Protein AF-A0A9D1Q8Q1-F1 (afdb_monomer_lite)

Structure (mmCIF, N/CA/C/O backbone):
data_AF-A0A9D1Q8Q1-F1
#
_entry.id   AF-A0A9D1Q8Q1-F1
#
loop_
_atom_site.group_PDB
_atom_site.id
_atom_site.type_symbol
_atom_site.label_atom_id
_atom_site.label_alt_id
_atom_site.label_comp_id
_atom_site.label_asym_id
_atom_site.label_entity_id
_atom_site.label_seq_id
_atom_site.pdbx_PDB_ins_code
_atom_site.Cartn_x
_atom_site.Cartn_y
_atom_site.Cartn_z
_atom_site.occupancy
_atom_site.B_iso_or_equiv
_atom_site.auth_seq_id
_atom_site.auth_comp_id
_atom_site.auth_asym_id
_atom_site.auth_atom_id
_atom_site.pdbx_PDB_model_num
ATOM 1 N N . MET A 1 1 ? -12.399 10.438 46.999 1.00 36.25 1 MET A N 1
ATOM 2 C CA . MET A 1 1 ? -11.451 10.028 45.939 1.00 36.25 1 MET A CA 1
ATOM 3 C C . MET A 1 1 ? -12.038 8.817 45.236 1.00 36.25 1 MET A C 1
ATOM 5 O O . MET A 1 1 ? -12.401 7.878 45.928 1.00 36.25 1 MET A O 1
ATOM 9 N N . ARG A 1 2 ? -12.238 8.863 43.913 1.00 41.69 2 ARG A N 1
ATOM 10 C CA . ARG A 1 2 ? -12.682 7.687 43.145 1.00 41.69 2 ARG A CA 1
ATOM 11 C C . ARG A 1 2 ? -11.456 6.863 42.765 1.00 41.69 2 ARG A C 1
ATOM 13 O O . ARG A 1 2 ? -10.468 7.429 42.309 1.00 41.69 2 ARG A O 1
ATOM 20 N N . THR A 1 3 ? -11.521 5.556 42.978 1.00 39.47 3 THR A N 1
ATOM 21 C CA . THR A 1 3 ? -10.399 4.642 42.752 1.00 39.47 3 THR A CA 1
ATOM 22 C C . THR A 1 3 ? -10.329 4.268 41.273 1.00 39.47 3 THR A C 1
ATOM 24 O O . THR A 1 3 ? -11.222 3.593 40.762 1.00 39.47 3 THR A O 1
ATOM 27 N N . ILE A 1 4 ? -9.280 4.707 40.574 1.00 48.47 4 ILE A N 1
ATOM 28 C CA . ILE A 1 4 ? -8.975 4.247 39.212 1.00 48.47 4 ILE A CA 1
ATOM 29 C C . ILE A 1 4 ? -8.606 2.764 39.300 1.00 48.47 4 ILE A C 1
ATOM 31 O O . ILE A 1 4 ? -7.693 2.403 40.040 1.00 48.47 4 ILE A O 1
ATOM 35 N N . LYS A 1 5 ? -9.329 1.896 38.579 1.00 44.38 5 LYS A N 1
ATOM 36 C CA . LYS A 1 5 ? -9.111 0.442 38.658 1.00 44.38 5 LYS A CA 1
ATOM 37 C C . LYS A 1 5 ? -8.047 -0.055 37.683 1.00 44.38 5 LYS A C 1
ATOM 39 O O . LYS A 1 5 ? -7.355 -1.012 38.017 1.00 44.38 5 LYS A O 1
ATOM 44 N N . LYS A 1 6 ? -7.913 0.558 36.498 1.00 52.03 6 LYS A N 1
ATOM 45 C CA . LYS A 1 6 ? -6.896 0.204 35.491 1.00 52.03 6 LYS A CA 1
ATOM 46 C C . LYS A 1 6 ? -6.512 1.412 34.629 1.00 52.03 6 LYS A C 1
ATOM 48 O O . LYS A 1 6 ? -7.383 2.160 34.186 1.00 52.03 6 LYS A O 1
ATOM 53 N N . MET A 1 7 ? -5.213 1.562 34.372 1.00 49.38 7 MET A N 1
ATOM 54 C CA . MET A 1 7 ? -4.644 2.519 33.418 1.00 49.38 7 MET A CA 1
ATOM 55 C C . MET A 1 7 ? -4.014 1.750 32.258 1.00 49.38 7 MET A C 1
ATOM 57 O O . MET A 1 7 ? -3.278 0.792 32.494 1.00 49.38 7 MET A O 1
ATOM 61 N N . PHE A 1 8 ? -4.286 2.177 31.026 1.00 49.94 8 PHE A N 1
ATOM 62 C CA . PHE A 1 8 ? -3.701 1.594 29.823 1.00 49.94 8 PHE A CA 1
ATOM 63 C C . PHE A 1 8 ? -3.089 2.695 28.958 1.00 49.94 8 PHE A C 1
ATOM 65 O O . PHE A 1 8 ? -3.794 3.600 28.515 1.00 49.94 8 PHE A O 1
ATOM 72 N N . GLY A 1 9 ? -1.766 2.652 28.813 1.00 47.09 9 GLY A N 1
ATOM 73 C CA . GLY A 1 9 ? -0.943 3.566 28.022 1.00 47.09 9 GLY A CA 1
ATOM 74 C C . GLY A 1 9 ? 0.458 3.692 28.620 1.00 47.09 9 GLY A C 1
ATOM 75 O O . GLY A 1 9 ? 0.766 3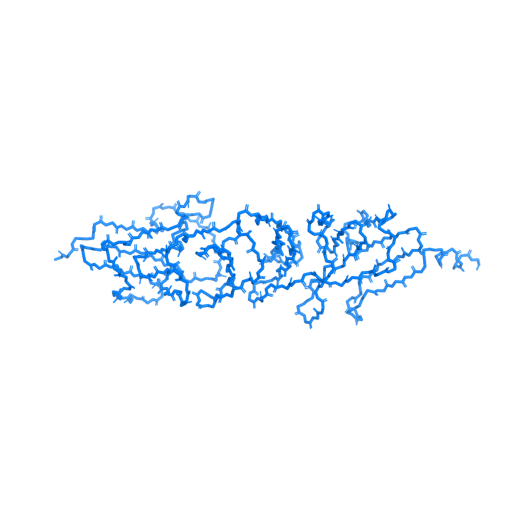.049 29.626 1.00 47.09 9 GLY A O 1
ATOM 76 N N . ILE A 1 10 ? 1.310 4.517 28.010 1.00 38.00 10 ILE A N 1
ATOM 77 C CA . ILE A 1 10 ? 2.692 4.745 28.459 1.00 38.00 10 ILE A CA 1
ATOM 78 C C . ILE A 1 10 ? 2.668 5.304 29.890 1.00 38.00 10 ILE A C 1
ATOM 80 O O . ILE A 1 10 ? 2.249 6.439 30.116 1.00 38.00 10 ILE A O 1
ATOM 84 N N . SER A 1 11 ? 3.097 4.502 30.870 1.00 34.09 11 SER A N 1
ATOM 85 C CA . SER A 1 11 ? 3.325 4.983 32.230 1.00 34.09 11 SER A CA 1
ATOM 86 C C . SER A 1 11 ? 4.741 5.553 32.328 1.00 34.09 11 SER A C 1
ATOM 88 O O . SER A 1 11 ? 5.706 4.990 31.810 1.00 34.09 11 SER A O 1
ATOM 90 N N . LEU A 1 12 ? 4.867 6.710 32.974 1.00 32.31 12 LEU A N 1
ATOM 91 C CA . LEU A 1 12 ? 6.150 7.313 33.323 1.00 32.31 12 LEU A CA 1
ATOM 92 C C . LEU A 1 12 ? 6.818 6.484 34.427 1.00 32.31 12 LEU A C 1
ATOM 94 O O . LEU A 1 12 ? 6.758 6.840 35.598 1.00 32.31 12 LEU A O 1
ATOM 98 N N . LEU A 1 13 ? 7.499 5.405 34.058 1.00 27.27 13 LEU A N 1
ATOM 99 C CA . LEU A 1 13 ? 8.713 4.998 34.756 1.00 27.27 13 LEU A CA 1
ATOM 100 C C . LEU A 1 13 ? 9.795 4.728 33.706 1.00 27.27 13 LEU A C 1
ATOM 102 O O . LEU A 1 13 ? 9.790 3.709 33.029 1.00 27.27 13 LEU A O 1
ATOM 106 N N . SER A 1 14 ? 10.691 5.712 33.581 1.00 28.84 14 SER A N 1
ATOM 107 C CA . SER A 1 14 ? 11.934 5.719 32.799 1.00 28.84 14 SER A CA 1
ATOM 108 C C . SER A 1 14 ? 11.821 5.444 31.295 1.00 28.84 14 SER A C 1
ATOM 110 O O . SER A 1 14 ? 11.968 4.313 30.858 1.00 28.84 14 SER A O 1
ATOM 112 N N . CYS A 1 15 ? 11.733 6.507 30.495 1.00 24.11 15 CYS A N 1
ATOM 113 C CA . CYS A 1 15 ? 12.456 6.556 29.222 1.00 24.11 15 CYS A CA 1
ATOM 114 C C . CYS A 1 15 ? 12.726 8.016 28.842 1.00 24.11 15 CYS A C 1
ATOM 116 O O . CYS A 1 15 ? 11.881 8.728 28.304 1.00 24.11 15 CYS A O 1
ATOM 118 N N . LEU A 1 16 ? 13.930 8.463 29.195 1.00 25.75 16 LEU A N 1
ATOM 119 C CA . LEU A 1 16 ? 14.583 9.622 28.606 1.00 25.75 16 LEU A CA 1
ATOM 120 C C . LEU A 1 16 ? 14.882 9.314 27.124 1.00 25.75 16 LEU A C 1
ATOM 122 O O . LEU A 1 16 ? 15.377 8.236 26.814 1.00 25.75 16 LEU A O 1
ATOM 126 N N . PHE A 1 17 ? 14.629 10.304 26.261 1.00 24.12 17 PHE A N 1
ATOM 127 C CA . PHE A 1 17 ? 15.040 10.419 24.850 1.00 24.12 17 PHE A CA 1
ATOM 128 C C . PHE A 1 17 ? 14.315 9.559 23.791 1.00 24.12 17 PHE A C 1
ATOM 130 O O . PHE A 1 17 ? 14.754 8.464 23.467 1.00 24.12 17 PHE A O 1
ATOM 137 N N . HIS A 1 18 ? 13.322 10.130 23.100 1.00 23.05 18 HIS A N 1
ATOM 138 C CA . HIS A 1 18 ? 13.473 10.666 21.730 1.00 23.05 18 HIS A CA 1
ATOM 139 C C . HIS A 1 18 ? 12.120 11.168 21.208 1.00 23.05 18 HIS A C 1
ATOM 141 O O . HIS A 1 18 ? 11.115 10.464 21.199 1.00 23.05 18 HIS A O 1
ATOM 147 N N . THR A 1 19 ? 12.115 12.424 20.777 1.00 28.31 19 THR A N 1
ATOM 148 C CA . THR A 1 19 ? 10.982 13.122 20.176 1.00 28.31 19 THR A CA 1
ATOM 149 C C . THR A 1 19 ? 10.710 12.599 18.766 1.00 28.31 19 THR A C 1
ATOM 151 O O . THR A 1 19 ? 11.549 12.769 17.885 1.00 28.31 19 THR A O 1
ATOM 154 N N . SER A 1 20 ? 9.514 12.060 18.522 1.00 25.05 20 SER A N 1
ATOM 155 C CA . SER A 1 20 ? 8.890 12.099 17.195 1.00 25.05 20 SER A CA 1
ATOM 156 C C . SER A 1 20 ? 7.537 12.794 17.341 1.00 25.05 20 SER A C 1
ATOM 158 O O . SER A 1 20 ? 6.675 12.381 18.114 1.00 25.05 20 SER A O 1
ATOM 160 N N . TRP A 1 21 ? 7.404 13.950 16.698 1.00 29.67 21 TRP A N 1
ATOM 161 C CA . TRP A 1 21 ? 6.194 14.760 16.734 1.00 29.67 21 TRP A CA 1
ATOM 162 C C . TRP A 1 21 ? 5.273 14.322 15.600 1.00 29.67 21 TRP A C 1
ATOM 164 O O . TRP A 1 21 ? 5.637 14.527 14.447 1.00 29.67 21 TRP A O 1
ATOM 174 N N . ALA A 1 22 ? 4.101 13.766 15.934 1.00 29.56 22 ALA A N 1
ATOM 175 C CA . ALA A 1 22 ? 2.797 14.124 15.344 1.00 29.56 22 ALA A CA 1
ATOM 176 C C . ALA A 1 22 ? 1.667 13.156 15.765 1.00 29.56 22 ALA A C 1
ATOM 178 O O . ALA A 1 22 ? 1.174 12.395 14.950 1.00 29.56 22 ALA A O 1
ATOM 179 N N . SER A 1 23 ? 1.237 13.211 17.028 1.00 38.25 23 SER A N 1
ATOM 180 C CA . SER A 1 23 ? -0.159 13.006 17.476 1.00 38.25 23 SER A CA 1
ATOM 181 C C . SER A 1 23 ? -0.115 12.940 18.998 1.00 38.25 23 SER A C 1
ATOM 183 O O . SER A 1 23 ? 0.601 12.103 19.541 1.00 38.25 23 SER A O 1
ATOM 185 N N . GLY A 1 24 ? -0.787 13.862 19.691 1.00 49.91 24 GLY 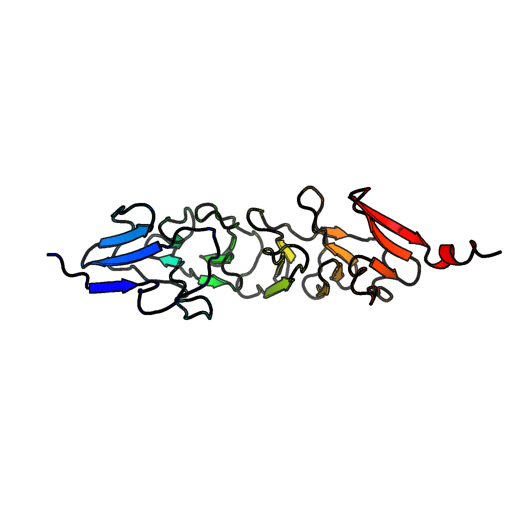A N 1
ATOM 186 C CA . GLY A 1 24 ? -0.687 14.000 21.145 1.00 49.91 24 GLY A CA 1
ATOM 187 C C . GLY A 1 24 ? -0.788 12.655 21.861 1.00 49.91 24 GLY A C 1
ATOM 188 O O . GLY A 1 24 ? -1.662 11.854 21.536 1.00 49.91 24 GLY A O 1
ATOM 189 N N . HIS A 1 25 ? 0.110 12.413 22.818 1.00 63.53 25 HIS A N 1
ATOM 190 C CA . HIS A 1 25 ? 0.010 11.250 23.689 1.00 63.53 25 HIS A CA 1
ATOM 191 C C . HIS A 1 25 ? -1.426 11.174 24.218 1.00 63.53 25 HIS A C 1
ATOM 193 O O . HIS A 1 25 ? -2.002 12.200 24.605 1.00 63.53 25 HIS A O 1
ATOM 199 N N . PHE A 1 26 ? -2.024 9.989 24.157 1.00 66.44 26 PHE A N 1
ATOM 200 C CA . PHE A 1 26 ? -3.325 9.738 24.749 1.00 66.44 26 PHE A CA 1
ATOM 201 C C . PHE A 1 26 ? -3.300 8.487 25.604 1.00 66.44 26 PHE A C 1
ATOM 203 O O . PHE A 1 26 ? -2.475 7.595 25.408 1.00 66.44 26 PHE A O 1
ATOM 210 N N . GLN A 1 27 ? -4.204 8.448 26.575 1.00 71.94 27 GLN A N 1
ATOM 211 C CA . GLN A 1 27 ? -4.332 7.330 27.494 1.00 71.94 27 GLN A CA 1
ATOM 212 C C . GLN A 1 27 ? -5.800 6.998 27.720 1.00 71.94 27 GLN A C 1
ATOM 214 O O . GLN A 1 27 ? -6.586 7.881 28.074 1.00 71.94 27 GLN A O 1
ATOM 219 N N . PHE A 1 28 ? -6.163 5.724 27.568 1.00 73.69 28 PHE A N 1
ATOM 220 C CA . PHE A 1 28 ? -7.473 5.243 27.986 1.00 73.69 28 PHE A CA 1
ATOM 221 C C . PHE A 1 28 ? -7.448 4.929 29.488 1.00 73.69 28 PHE A C 1
ATOM 223 O O . PHE A 1 28 ? -6.606 4.177 29.985 1.00 73.69 28 PHE A O 1
ATOM 230 N N . MET A 1 29 ? -8.399 5.496 30.226 1.00 70.31 29 MET A N 1
ATOM 231 C CA . MET A 1 29 ? -8.604 5.232 31.649 1.00 70.31 29 MET A CA 1
ATOM 232 C C . MET A 1 29 ? -9.992 4.648 31.856 1.00 70.31 29 MET A C 1
ATOM 234 O O . MET A 1 29 ? -10.970 5.175 31.326 1.00 70.31 29 MET A O 1
ATOM 238 N N . ILE A 1 30 ? -10.090 3.590 32.656 1.00 68.06 30 ILE A N 1
ATOM 239 C CA . ILE A 1 30 ? -11.363 2.923 32.933 1.00 68.06 30 ILE A CA 1
ATOM 240 C C . ILE A 1 30 ? -11.627 2.977 34.441 1.00 68.06 30 ILE A C 1
ATOM 242 O O . ILE A 1 30 ? -10.826 2.489 35.245 1.00 68.06 30 ILE A O 1
ATOM 246 N N . ASP A 1 31 ? -12.755 3.579 34.820 1.00 66.69 31 ASP A N 1
ATOM 247 C CA . ASP A 1 31 ? -13.373 3.422 36.139 1.00 66.69 31 ASP A CA 1
ATOM 248 C C . ASP A 1 31 ? -14.604 2.501 36.044 1.00 66.69 31 ASP A C 1
ATOM 250 O O . ASP A 1 31 ? -14.927 2.005 34.966 1.00 66.69 31 ASP A O 1
ATOM 254 N N . GLU A 1 32 ? -15.259 2.216 37.173 1.00 64.19 32 GLU A N 1
ATOM 255 C CA . GLU A 1 32 ? -16.328 1.206 37.270 1.00 64.19 32 GLU A CA 1
ATOM 256 C C . GLU A 1 32 ? -17.417 1.314 36.189 1.00 64.19 32 GLU A C 1
ATOM 258 O O . GLU A 1 32 ? -17.883 0.280 35.719 1.00 64.19 32 GLU A O 1
ATOM 263 N N . ASP A 1 33 ? -17.771 2.529 35.753 1.00 71.81 33 ASP A N 1
ATOM 264 C CA . ASP A 1 33 ? -18.854 2.757 34.784 1.00 71.81 33 ASP A CA 1
ATOM 265 C C . ASP A 1 33 ? -18.463 3.680 33.619 1.00 71.81 33 ASP A C 1
ATOM 267 O O . ASP A 1 33 ? -19.313 4.057 32.795 1.00 71.81 33 ASP A O 1
ATOM 271 N N . ARG A 1 34 ? -17.200 4.115 33.548 1.00 70.44 34 ARG A N 1
ATOM 272 C CA . ARG A 1 34 ? -16.768 5.134 32.588 1.00 70.44 34 ARG A CA 1
ATOM 273 C C . ARG A 1 34 ? -15.416 4.801 31.987 1.00 70.44 34 ARG A C 1
ATOM 275 O O . ARG A 1 34 ? -14.455 4.476 32.675 1.00 70.44 34 ARG A O 1
ATOM 282 N N . VAL A 1 35 ? -15.356 4.980 30.675 1.00 74.31 35 VAL A N 1
ATOM 283 C CA . VAL A 1 35 ? -14.109 5.058 29.923 1.00 74.31 35 VAL A CA 1
ATOM 284 C C . VAL A 1 35 ? -13.844 6.523 29.636 1.00 74.31 35 VAL A C 1
ATOM 286 O O . VAL A 1 35 ? -14.710 7.199 29.073 1.00 74.31 35 VAL A O 1
ATOM 289 N N . TYR A 1 36 ? -12.658 6.983 30.010 1.00 72.69 36 TYR A N 1
ATOM 290 C CA . TYR A 1 36 ? -12.120 8.289 29.666 1.00 72.69 36 TYR A CA 1
ATOM 291 C C . TYR A 1 36 ? -10.938 8.115 28.729 1.00 72.69 36 TYR A C 1
ATOM 293 O O . TYR A 1 36 ? -10.225 7.115 28.789 1.00 72.69 36 TYR A O 1
ATOM 301 N N . CYS A 1 37 ? -10.700 9.129 27.912 1.00 73.44 37 CYS A N 1
ATOM 302 C CA . CYS A 1 37 ? -9.477 9.241 27.143 1.00 73.44 37 CYS A CA 1
ATOM 303 C C . CYS A 1 37 ? -8.846 10.592 27.447 1.00 73.44 37 CYS A C 1
ATOM 305 O O . CYS A 1 37 ? -9.501 11.622 27.296 1.00 73.44 37 CYS A O 1
ATOM 307 N N . VAL A 1 38 ? -7.612 10.576 27.936 1.00 69.19 38 VAL A N 1
ATOM 308 C CA . VAL A 1 38 ? -6.857 11.784 28.273 1.00 69.19 38 VAL A CA 1
ATOM 309 C C . VAL A 1 38 ? -5.989 12.132 27.083 1.00 69.19 38 VAL A C 1
ATOM 311 O O . VAL A 1 38 ? -5.202 11.296 26.660 1.00 69.19 38 VAL A O 1
ATOM 314 N N . LEU A 1 39 ? -6.112 13.353 26.565 1.00 66.19 39 LEU A N 1
ATOM 315 C CA . LEU A 1 39 ? -5.156 13.933 25.623 1.00 66.19 39 LEU A CA 1
ATOM 316 C C . LEU A 1 39 ? -4.197 14.799 26.438 1.00 66.19 39 LEU A C 1
ATOM 318 O O . LEU A 1 39 ? -4.645 15.711 27.121 1.00 66.19 39 LEU A O 1
ATOM 322 N N . TYR A 1 40 ? -2.888 14.563 26.373 1.00 60.22 40 TYR A N 1
ATOM 323 C CA . TYR A 1 40 ? -1.928 15.243 27.261 1.00 60.22 40 TYR A CA 1
ATOM 324 C C . TYR A 1 40 ? -1.868 16.779 27.084 1.00 60.22 40 TYR A C 1
ATOM 326 O O . TYR A 1 40 ? -1.277 17.465 27.911 1.00 60.22 40 TYR A O 1
ATOM 334 N N . SER A 1 41 ? -2.497 17.342 26.044 1.00 54.31 41 SER A N 1
ATOM 335 C CA . SER A 1 41 ? -2.629 18.794 25.856 1.00 54.31 41 SER A CA 1
ATOM 336 C C . SER A 1 41 ? -3.897 19.406 26.466 1.00 54.31 41 SER A C 1
ATOM 338 O O . SER A 1 41 ? -3.970 20.630 26.561 1.00 54.31 41 SER A O 1
ATOM 340 N N . GLN A 1 42 ? -4.893 18.603 26.869 1.00 51.69 42 GLN A N 1
ATOM 341 C CA . GLN A 1 42 ? -6.131 19.051 27.522 1.00 51.69 42 GLN A CA 1
ATOM 342 C C . GLN A 1 42 ? -6.664 17.956 28.460 1.00 51.69 42 GLN A C 1
ATOM 344 O O . GLN A 1 42 ? -7.053 16.888 27.990 1.00 51.69 42 GLN A O 1
ATOM 349 N N . GLU A 1 43 ? -6.764 18.232 29.766 1.00 50.56 43 GLU A N 1
ATOM 350 C CA . GLU A 1 43 ? -7.436 17.360 30.750 1.00 50.56 43 GLU A CA 1
ATOM 351 C C . GLU A 1 43 ? -8.953 17.322 30.501 1.00 50.56 43 GLU A C 1
ATOM 353 O O . GLU A 1 43 ? -9.774 17.911 31.205 1.00 50.56 43 GLU A O 1
ATOM 358 N N . LYS A 1 44 ? -9.344 16.658 29.420 1.00 50.22 44 LYS A N 1
ATOM 359 C CA . LYS A 1 44 ? -10.728 16.495 29.008 1.00 50.22 44 LYS A CA 1
ATOM 360 C C . LYS A 1 44 ? -11.188 15.090 29.361 1.00 50.22 44 LYS A C 1
ATOM 362 O O . LYS A 1 44 ? -10.784 14.109 28.750 1.00 50.22 44 LYS A O 1
ATOM 367 N N . HIS A 1 45 ? -12.072 15.007 30.349 1.00 57.25 45 HIS A N 1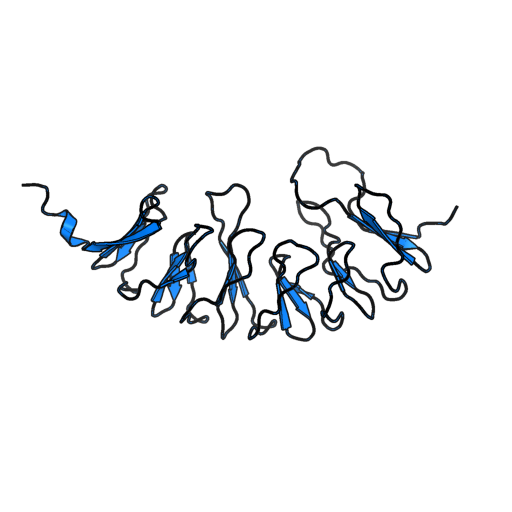
ATOM 368 C CA . HIS A 1 45 ? -12.709 13.767 30.775 1.00 57.25 45 HIS A CA 1
ATOM 369 C C . HIS A 1 45 ? -14.077 13.636 30.101 1.00 57.25 45 HIS A C 1
ATOM 371 O O . HIS A 1 45 ? -15.032 14.305 30.491 1.00 57.25 45 HIS A O 1
ATOM 377 N N . PHE A 1 46 ? -14.199 12.751 29.114 1.00 58.59 46 PHE A N 1
ATOM 378 C CA . PHE A 1 46 ? -15.488 12.418 28.501 1.00 58.59 46 PHE A CA 1
ATOM 379 C C . PHE A 1 46 ? -15.816 10.950 28.732 1.00 58.59 46 PHE A C 1
ATOM 381 O O . PHE A 1 46 ? -14.925 10.110 28.650 1.00 58.59 46 PHE A O 1
ATOM 388 N N . LYS A 1 47 ? -17.095 10.629 28.967 1.00 65.56 47 LYS A N 1
ATOM 389 C CA . LYS A 1 47 ? -17.576 9.256 28.794 1.00 65.56 47 LYS A CA 1
ATOM 390 C C . LYS A 1 47 ? -17.616 8.985 27.294 1.00 65.56 47 LYS A C 1
ATOM 392 O O . LYS A 1 47 ? -18.513 9.476 26.616 1.00 65.56 47 LYS A O 1
ATOM 397 N N . ILE A 1 48 ? -16.639 8.242 26.791 1.00 69.12 48 ILE A N 1
ATOM 398 C CA . ILE A 1 48 ? -16.508 8.001 25.346 1.00 69.12 48 ILE A CA 1
ATOM 399 C C . ILE A 1 48 ? -17.087 6.659 24.892 1.00 69.12 48 ILE A C 1
ATOM 401 O O . ILE A 1 48 ? -17.390 6.508 23.711 1.00 69.12 48 ILE A O 1
ATOM 405 N N . ALA A 1 49 ? -17.262 5.703 25.809 1.00 80.25 49 ALA A N 1
ATOM 406 C CA . ALA A 1 49 ? -17.587 4.319 25.473 1.00 80.25 49 ALA A CA 1
ATOM 407 C C . ALA A 1 49 ? -18.427 3.612 26.547 1.00 80.25 49 ALA A C 1
ATOM 409 O O . ALA A 1 49 ? -18.580 4.085 27.682 1.00 80.25 49 ALA A O 1
ATOM 410 N N . ASP A 1 50 ? -18.960 2.452 26.177 1.00 85.81 50 ASP A N 1
ATOM 411 C CA . ASP A 1 50 ? -19.576 1.494 27.086 1.00 85.81 50 ASP A CA 1
ATOM 412 C C . ASP A 1 50 ? -18.503 0.734 27.884 1.00 85.81 50 ASP A C 1
ATOM 414 O O . ASP A 1 50 ? -17.907 -0.228 27.407 1.00 85.81 50 ASP A O 1
ATOM 418 N N . ALA A 1 51 ? -18.279 1.146 29.136 1.00 81.62 51 ALA A N 1
ATOM 419 C CA . ALA A 1 51 ? -17.213 0.610 29.991 1.00 81.62 51 ALA A CA 1
ATOM 420 C C . ALA A 1 51 ? -17.281 -0.907 30.225 1.00 81.62 51 ALA A C 1
ATOM 422 O O . ALA A 1 51 ? -16.249 -1.546 30.404 1.00 81.62 51 ALA A O 1
ATOM 423 N N . LYS A 1 52 ? -18.483 -1.495 30.185 1.00 85.56 52 LYS A N 1
ATOM 424 C CA . LYS A 1 52 ? -18.682 -2.934 30.413 1.00 85.56 52 LYS A CA 1
ATOM 425 C C . LYS A 1 52 ? -18.137 -3.800 29.284 1.00 85.56 52 LYS A C 1
ATOM 427 O O . LYS A 1 52 ? -17.772 -4.943 29.531 1.00 85.56 52 LYS A O 1
ATOM 432 N N . THR A 1 53 ? -18.125 -3.281 28.059 1.00 89.56 53 THR A N 1
ATOM 433 C CA . THR A 1 53 ? -17.703 -4.027 26.864 1.00 89.56 53 THR A CA 1
ATOM 434 C C . THR A 1 53 ? -16.448 -3.452 26.221 1.00 89.56 53 THR A C 1
ATOM 436 O O . THR A 1 53 ? -16.030 -3.929 25.170 1.00 89.56 53 THR A O 1
ATOM 439 N N . PHE A 1 54 ? -15.838 -2.449 26.856 1.00 86.88 54 PHE A N 1
ATOM 440 C CA . PHE A 1 54 ? -14.645 -1.793 26.354 1.00 86.88 54 PHE A CA 1
ATOM 441 C C . PHE A 1 54 ? -13.427 -2.718 26.407 1.00 86.88 54 PHE A C 1
ATOM 443 O O . PHE A 1 54 ? -13.078 -3.265 27.456 1.00 86.88 54 PHE A O 1
ATOM 450 N N . THR A 1 55 ? -12.744 -2.840 25.275 1.00 87.12 55 THR A N 1
ATOM 451 C CA . THR A 1 55 ? -11.526 -3.632 25.110 1.00 87.12 55 THR A CA 1
ATOM 452 C C . THR A 1 55 ? -10.543 -2.897 24.213 1.00 87.12 55 THR A C 1
ATOM 454 O O . THR A 1 55 ? -10.951 -2.301 23.216 1.00 87.12 55 THR A O 1
ATOM 457 N N . LEU A 1 56 ? -9.255 -2.985 24.528 1.00 84.00 56 LEU A N 1
ATOM 458 C CA . LEU A 1 56 ? -8.190 -2.549 23.625 1.00 84.00 56 LEU A CA 1
ATOM 459 C C . LEU A 1 56 ? -7.994 -3.575 22.509 1.00 84.00 56 LEU A C 1
ATOM 461 O O . LEU A 1 56 ? -8.222 -4.769 22.716 1.00 84.00 56 LEU A O 1
ATOM 465 N N . VAL A 1 57 ? -7.574 -3.101 21.340 1.00 84.31 57 VAL A N 1
ATOM 466 C CA . VAL A 1 57 ? -7.292 -3.931 20.165 1.00 84.31 57 VAL A CA 1
ATOM 467 C C . VAL A 1 57 ? -5.839 -3.702 19.761 1.00 84.31 57 VAL A C 1
ATOM 469 O O . VAL A 1 57 ? -5.406 -2.558 19.650 1.00 84.31 57 VAL A O 1
ATOM 472 N N . GLY A 1 58 ? -5.083 -4.787 19.573 1.00 72.06 58 GLY A N 1
ATOM 473 C CA . GLY A 1 58 ? -3.678 -4.728 19.159 1.00 72.06 58 GLY A CA 1
ATOM 474 C C . GLY A 1 58 ? -2.712 -4.123 20.182 1.00 72.06 58 GLY A C 1
ATOM 475 O O . GLY A 1 58 ? -1.728 -3.497 19.795 1.00 72.06 58 GLY A O 1
ATOM 476 N N . SER A 1 59 ? -2.974 -4.284 21.483 1.00 64.06 59 SER A N 1
ATOM 477 C CA . SER A 1 59 ? -2.012 -3.899 22.523 1.00 64.06 59 SER A CA 1
ATOM 478 C C . SER A 1 59 ? -0.770 -4.793 22.453 1.00 64.06 59 SER A C 1
ATOM 480 O O . SER A 1 59 ? -0.812 -5.948 22.876 1.00 64.06 59 SER A O 1
ATOM 482 N N . PHE A 1 60 ? 0.346 -4.245 21.974 1.00 59.22 60 PHE A N 1
ATOM 483 C CA . PHE A 1 60 ? 1.644 -4.919 21.948 1.00 59.22 60 PHE A CA 1
ATOM 484 C C . PHE A 1 60 ? 2.749 -3.992 22.454 1.00 59.22 60 PHE A C 1
ATOM 486 O O . PHE A 1 60 ? 2.676 -2.770 22.302 1.00 59.22 60 PHE A O 1
ATOM 493 N N . ASP A 1 61 ? 3.788 -4.582 23.040 1.00 51.03 61 ASP A N 1
ATOM 494 C CA . ASP A 1 61 ? 4.992 -3.862 23.437 1.00 51.03 61 ASP A CA 1
ATOM 495 C C . ASP A 1 61 ? 5.896 -3.721 22.204 1.00 51.03 61 ASP A C 1
ATOM 497 O O . ASP A 1 61 ? 6.566 -4.666 21.788 1.00 51.03 61 ASP A O 1
ATOM 501 N N . SER A 1 62 ? 5.886 -2.549 21.566 1.00 52.81 62 SER A N 1
ATOM 502 C CA . SER A 1 62 ? 6.818 -2.252 20.474 1.00 52.81 62 SER A CA 1
ATOM 503 C C . SER A 1 62 ? 8.142 -1.714 21.028 1.00 52.81 62 SER A C 1
ATOM 505 O O . SER A 1 62 ? 8.191 -1.169 22.134 1.00 52.81 62 SER A O 1
ATOM 507 N N . LYS A 1 63 ? 9.219 -1.750 20.229 1.00 38.38 63 LYS A N 1
ATOM 508 C CA . LYS A 1 63 ? 10.489 -1.066 20.564 1.00 38.38 63 LYS A CA 1
ATOM 509 C C . LYS A 1 63 ? 10.339 0.457 20.753 1.00 38.38 63 LYS A C 1
ATOM 511 O O . LYS A 1 63 ? 11.257 1.099 21.248 1.00 38.38 63 LYS A O 1
ATOM 516 N N . TYR A 1 64 ? 9.197 1.019 20.347 1.00 39.19 64 TYR A N 1
ATOM 517 C CA . TYR A 1 64 ? 8.825 2.427 20.485 1.00 39.19 64 TYR A CA 1
ATOM 518 C C . TYR A 1 64 ? 7.760 2.665 21.579 1.00 39.19 64 TYR A C 1
ATOM 520 O O . TYR A 1 64 ? 7.246 3.774 21.701 1.00 39.19 64 TYR A O 1
ATOM 528 N N . GLY A 1 65 ? 7.436 1.646 22.388 1.00 45.84 65 GLY A N 1
ATOM 529 C CA . GLY A 1 65 ? 6.453 1.701 23.475 1.00 45.84 65 GLY A CA 1
ATOM 530 C C . GLY A 1 65 ? 5.169 0.912 23.194 1.00 45.84 65 GLY A C 1
ATOM 531 O O . GLY A 1 65 ? 4.941 0.426 22.083 1.00 45.84 65 GLY A O 1
ATOM 532 N N . ARG A 1 66 ? 4.324 0.770 24.223 1.00 51.19 66 ARG A N 1
ATOM 533 C CA . ARG A 1 66 ? 2.995 0.157 24.099 1.00 51.19 66 ARG A CA 1
ATOM 534 C C . ARG A 1 66 ? 2.061 1.092 23.333 1.00 51.19 66 ARG A C 1
ATOM 536 O O . ARG A 1 66 ? 1.847 2.233 23.739 1.00 51.19 66 ARG A O 1
ATOM 543 N N . THR A 1 67 ? 1.481 0.598 22.249 1.00 61.12 67 THR A N 1
ATOM 544 C CA . THR A 1 67 ? 0.570 1.354 21.384 1.00 61.12 67 THR A CA 1
ATOM 545 C C . THR A 1 67 ? -0.874 0.964 21.683 1.00 61.12 67 THR A C 1
ATOM 547 O O . THR A 1 67 ? -1.475 0.150 20.987 1.00 61.12 67 THR A O 1
ATOM 550 N N . ASP A 1 68 ? -1.470 1.557 22.712 1.00 73.44 68 ASP A N 1
ATOM 551 C CA . ASP A 1 68 ? -2.900 1.380 22.993 1.00 73.44 68 ASP A CA 1
ATOM 552 C C . ASP A 1 68 ? -3.738 2.279 22.065 1.00 73.44 68 ASP A C 1
ATOM 554 O O . ASP A 1 68 ? -4.550 3.075 22.531 1.00 73.44 68 ASP A O 1
ATOM 558 N N . ARG A 1 69 ? -3.485 2.212 20.745 1.00 79.81 69 ARG A N 1
ATOM 559 C CA . ARG A 1 69 ? -4.082 3.123 19.757 1.00 79.81 69 ARG A CA 1
ATOM 560 C C . ARG A 1 69 ? -5.560 2.840 19.554 1.00 79.81 69 ARG A C 1
ATOM 562 O O . ARG A 1 69 ? -6.366 3.764 19.594 1.00 79.81 69 ARG A O 1
ATOM 569 N N . PHE A 1 70 ? -5.907 1.577 19.341 1.00 83.62 70 PHE A N 1
ATOM 570 C CA . PHE A 1 70 ? -7.266 1.179 19.015 1.00 83.62 70 PHE A CA 1
ATOM 571 C C . PHE A 1 70 ? -7.990 0.588 20.215 1.00 83.62 70 PHE A C 1
ATOM 573 O O . PHE A 1 70 ? -7.432 -0.161 21.020 1.00 83.62 70 PHE A O 1
ATOM 580 N N . ALA A 1 71 ? -9.279 0.883 20.292 1.00 86.81 71 ALA A N 1
ATOM 581 C CA . ALA A 1 71 ? -10.179 0.261 21.243 1.00 86.81 71 ALA A CA 1
ATOM 582 C C . ALA A 1 71 ? -11.548 0.033 20.613 1.00 86.81 71 ALA A C 1
ATOM 584 O O . ALA A 1 71 ? -11.890 0.626 19.593 1.00 86.81 71 ALA A O 1
ATOM 585 N N . LYS A 1 72 ? -12.360 -0.809 21.238 1.00 90.00 72 LYS A N 1
ATOM 586 C CA . LYS A 1 72 ? -13.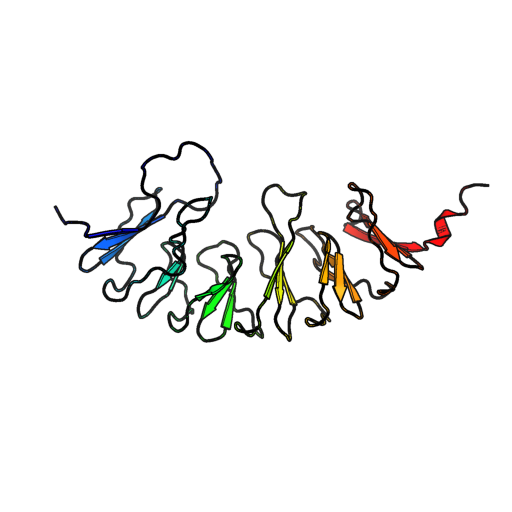750 -1.022 20.840 1.00 90.00 72 LYS A CA 1
ATOM 587 C C . LYS A 1 72 ? -14.633 -1.285 22.042 1.00 90.00 72 LYS A C 1
ATOM 589 O O . LYS A 1 72 ? -14.165 -1.787 23.059 1.00 90.00 72 LYS A O 1
ATOM 594 N N . ASP A 1 73 ? -15.908 -0.973 21.894 1.00 91.69 73 ASP A N 1
ATOM 595 C CA . ASP A 1 73 ? -16.977 -1.472 22.749 1.00 91.69 73 ASP A CA 1
ATOM 596 C C . ASP A 1 73 ? -17.984 -2.265 21.900 1.00 91.69 73 ASP A C 1
ATOM 598 O O . ASP A 1 73 ? -17.741 -2.549 20.725 1.00 91.69 73 ASP A O 1
ATOM 602 N N . ARG A 1 74 ? -19.118 -2.674 22.472 1.00 92.19 74 ARG A N 1
ATOM 603 C CA . ARG A 1 74 ? -20.136 -3.437 21.728 1.00 92.19 74 ARG A CA 1
ATOM 604 C C . ARG A 1 74 ? -20.805 -2.670 20.577 1.00 92.19 74 ARG A C 1
ATOM 606 O O . ARG A 1 74 ? -21.510 -3.294 19.790 1.00 92.19 74 ARG A O 1
ATOM 613 N N . TYR A 1 75 ? -20.641 -1.351 20.499 1.00 91.50 75 TYR A N 1
ATOM 614 C CA . TYR A 1 75 ? -21.301 -0.483 19.523 1.00 91.50 75 TYR A CA 1
ATOM 615 C C . TYR A 1 75 ? -20.323 0.191 18.557 1.00 91.50 75 TYR A C 1
ATOM 617 O O . TYR A 1 75 ? -20.688 0.447 17.411 1.00 91.50 75 TYR A O 1
ATOM 625 N N . HIS A 1 76 ? -19.106 0.504 19.001 1.00 91.44 76 HIS A N 1
ATOM 626 C CA . HIS A 1 76 ? -18.193 1.390 18.288 1.00 91.44 76 HIS A CA 1
ATOM 627 C C . HIS A 1 76 ? -16.736 0.946 18.370 1.00 91.44 76 HIS A C 1
ATOM 629 O O . HIS A 1 76 ? -16.307 0.300 19.326 1.00 91.44 76 HIS A O 1
ATOM 635 N N . VAL A 1 77 ? -15.968 1.397 17.381 1.00 91.62 77 VAL A N 1
ATOM 636 C CA . VAL A 1 77 ? -14.506 1.349 17.361 1.00 91.62 77 VAL A CA 1
ATOM 637 C C . VAL A 1 77 ? -13.949 2.753 17.582 1.00 91.62 77 VAL A C 1
ATOM 639 O O . VAL A 1 77 ? -14.571 3.750 17.201 1.00 91.62 77 VAL A O 1
ATOM 642 N N . TYR A 1 78 ? -12.776 2.824 18.196 1.00 86.50 78 TYR A N 1
ATOM 643 C CA . TYR A 1 78 ? -12.067 4.040 18.550 1.00 86.50 78 TYR A CA 1
ATOM 644 C C . TYR A 1 78 ? -10.627 3.994 18.024 1.00 86.50 78 TYR A C 1
ATOM 646 O O . TYR A 1 78 ? -9.935 3.000 18.237 1.00 86.50 78 TYR A O 1
ATOM 654 N N . ASP A 1 79 ? -10.185 5.075 17.378 1.00 83.62 79 ASP A N 1
ATOM 655 C CA . ASP A 1 79 ? -8.775 5.374 17.086 1.00 83.62 79 ASP A CA 1
ATOM 656 C C . ASP A 1 79 ? -8.361 6.532 18.003 1.00 83.62 79 ASP A C 1
ATOM 658 O O . ASP A 1 79 ? -8.817 7.675 17.872 1.00 83.62 79 ASP A O 1
ATOM 662 N N . GLY A 1 80 ? -7.594 6.196 19.034 1.00 80.12 80 GLY A N 1
ATOM 663 C CA . GLY A 1 80 ? -7.360 7.037 20.194 1.00 80.12 80 GLY A CA 1
ATOM 664 C C . GLY A 1 80 ? -8.649 7.568 20.809 1.00 80.12 80 GLY A C 1
ATOM 665 O O . GLY A 1 80 ? -9.629 6.849 20.994 1.00 80.12 80 GLY A O 1
ATOM 666 N N . CYS A 1 81 ? -8.692 8.859 21.126 1.00 78.12 81 CYS A N 1
ATOM 667 C CA . CYS A 1 81 ? -9.867 9.449 21.770 1.00 78.12 81 CYS A CA 1
ATOM 668 C C . CYS A 1 81 ? -11.058 9.700 20.821 1.00 78.12 81 CYS A C 1
ATOM 670 O O . CYS A 1 81 ? -11.968 10.449 21.187 1.00 78.12 81 CYS A O 1
ATOM 672 N N . ARG A 1 82 ? -11.064 9.146 19.599 1.00 81.25 82 ARG A N 1
ATOM 673 C CA . ARG A 1 82 ? -12.082 9.422 18.574 1.00 81.25 82 ARG A CA 1
ATOM 674 C C . ARG A 1 82 ? -12.840 8.161 18.195 1.00 81.25 82 ARG A C 1
ATOM 676 O O . ARG A 1 82 ? -12.244 7.151 17.847 1.00 81.25 82 ARG A O 1
ATOM 683 N N . LYS A 1 83 ? -14.172 8.248 18.214 1.00 87.38 83 LYS A N 1
ATOM 684 C CA . LYS A 1 83 ? -15.046 7.227 17.629 1.00 87.38 83 LYS A CA 1
ATOM 685 C C . LYS A 1 83 ? -14.874 7.228 16.111 1.00 87.38 83 LYS A C 1
ATOM 687 O O . LYS A 1 83 ? -15.001 8.280 15.483 1.00 87.38 83 LYS A O 1
ATOM 692 N N . ILE A 1 84 ? -14.684 6.049 15.535 1.00 88.31 84 ILE A N 1
ATOM 693 C CA . ILE A 1 84 ? -14.643 5.858 14.091 1.00 88.31 84 ILE A CA 1
ATOM 694 C C . ILE A 1 84 ? -16.075 5.693 13.572 1.00 88.31 84 ILE A C 1
ATOM 696 O O . ILE A 1 84 ? -16.799 4.777 13.966 1.00 88.31 84 ILE A O 1
ATOM 700 N N . ALA A 1 85 ? -16.523 6.613 12.720 1.00 87.31 85 ALA A N 1
ATOM 701 C CA . ALA A 1 85 ? -17.866 6.559 12.151 1.00 87.31 85 ALA A CA 1
ATOM 702 C C . ALA A 1 85 ? -17.963 5.477 11.062 1.00 87.31 85 ALA A C 1
ATOM 704 O O . ALA A 1 85 ? -17.072 5.350 10.230 1.00 87.31 85 ALA A O 1
ATOM 705 N N . GLY A 1 86 ? -19.060 4.714 11.055 1.00 87.50 86 GLY A N 1
ATOM 706 C CA . GLY A 1 86 ? -19.350 3.720 10.012 1.00 87.50 86 GLY A CA 1
ATOM 707 C C . GLY A 1 86 ? -18.604 2.388 10.138 1.00 87.50 86 GLY A C 1
ATOM 708 O O . GLY A 1 86 ? -18.975 1.441 9.453 1.00 87.50 86 GLY A O 1
ATOM 709 N N . ILE A 1 87 ? -17.621 2.278 11.036 1.00 91.00 87 ILE A N 1
ATOM 710 C CA . ILE A 1 87 ? -16.894 1.029 11.281 1.00 91.00 87 ILE A CA 1
ATOM 711 C C . ILE A 1 87 ? -17.537 0.256 12.436 1.00 91.00 87 ILE A C 1
ATOM 713 O O . ILE A 1 87 ? -17.713 0.766 13.544 1.00 91.00 87 ILE A O 1
ATOM 717 N N . SER A 1 88 ? -17.889 -0.996 12.152 1.00 91.19 88 SER A N 1
ATOM 718 C CA . SER A 1 88 ? -18.453 -1.943 13.113 1.00 91.19 88 SER A CA 1
ATOM 719 C C . SER A 1 88 ? -17.372 -2.500 14.044 1.00 91.19 88 SER A C 1
ATOM 721 O O . SER A 1 88 ? -16.293 -2.845 13.569 1.00 91.19 88 SER A O 1
ATOM 723 N N . PRO A 1 89 ? -17.649 -2.678 15.349 1.00 93.00 89 PRO A N 1
ATOM 724 C CA . PRO A 1 89 ? -16.738 -3.375 16.259 1.00 93.00 89 PRO A CA 1
ATOM 725 C C . PRO A 1 89 ? -16.742 -4.903 16.087 1.00 93.00 89 PRO A C 1
ATOM 727 O O . PRO A 1 89 ? -15.949 -5.599 16.734 1.00 93.00 89 PRO A O 1
ATOM 730 N N . LYS A 1 90 ? -17.655 -5.448 15.271 1.00 91.12 90 LYS A N 1
ATOM 731 C CA . LYS A 1 90 ? -17.714 -6.878 14.948 1.00 91.12 90 LYS A CA 1
ATOM 732 C C . LYS A 1 90 ? -16.584 -7.228 13.987 1.00 91.12 90 LYS A C 1
ATOM 734 O O . LYS A 1 90 ? -16.421 -6.555 12.973 1.00 91.12 90 LYS A O 1
ATOM 739 N N . GLU A 1 91 ? -15.836 -8.282 14.321 1.00 89.94 91 GLU A N 1
ATOM 740 C CA . GLU A 1 91 ? -14.679 -8.743 13.530 1.00 89.94 91 GLU A CA 1
ATOM 741 C C . GLU A 1 91 ? -13.684 -7.607 13.250 1.00 89.94 91 GLU A C 1
ATOM 743 O O . GLU A 1 91 ? -13.033 -7.588 12.213 1.00 89.94 91 GLU A O 1
ATOM 748 N N . PHE A 1 92 ? -13.614 -6.629 14.161 1.00 91.81 92 PHE A N 1
ATOM 749 C CA . PHE A 1 92 ? -12.661 -5.544 14.042 1.00 91.81 92 PHE A CA 1
ATOM 750 C C . PHE A 1 92 ? -11.266 -6.046 14.396 1.00 91.81 92 PHE A C 1
ATOM 752 O O . PHE A 1 92 ? -11.072 -6.552 15.507 1.00 91.81 92 PHE A O 1
ATOM 759 N N . ASP A 1 93 ? -10.320 -5.850 13.486 1.00 88.94 93 ASP A N 1
ATOM 760 C CA . ASP A 1 93 ? -8.918 -6.196 13.694 1.00 88.94 93 ASP A CA 1
ATOM 761 C C . ASP A 1 93 ? -7.985 -5.191 13.013 1.00 88.94 93 ASP A C 1
ATOM 763 O O . ASP A 1 93 ? -8.395 -4.434 12.132 1.00 88.94 93 ASP A O 1
ATOM 767 N N . ILE A 1 94 ? -6.723 -5.177 13.419 1.00 83.19 94 ILE A N 1
ATOM 768 C CA . ILE A 1 94 ? -5.700 -4.275 12.887 1.00 83.19 94 ILE A CA 1
ATOM 769 C C . ILE A 1 94 ? -4.819 -5.064 11.927 1.00 83.19 94 ILE A C 1
ATOM 771 O O . ILE A 1 94 ? -4.336 -6.142 12.266 1.00 83.19 94 ILE A O 1
ATOM 775 N N . LEU A 1 95 ? -4.591 -4.514 10.737 1.00 80.00 95 LEU A N 1
ATOM 776 C CA . LEU A 1 95 ? -3.675 -5.105 9.770 1.00 80.00 95 LEU A CA 1
ATOM 777 C C . LEU A 1 95 ? -2.245 -4.592 9.971 1.00 80.00 95 LEU A C 1
ATOM 779 O O . LEU A 1 95 ? -1.995 -3.560 10.603 1.00 80.00 95 LEU A O 1
ATOM 783 N N . GLU A 1 96 ? -1.295 -5.323 9.394 1.00 69.81 96 GLU A N 1
ATOM 784 C CA . GLU A 1 96 ? 0.097 -4.899 9.310 1.00 69.81 96 GLU A CA 1
ATOM 785 C C . GLU A 1 96 ? 0.181 -3.520 8.625 1.00 69.81 96 GLU A C 1
ATOM 787 O O . GLU A 1 96 ? -0.445 -3.287 7.598 1.00 69.81 96 GLU A O 1
ATOM 792 N N . GLY A 1 97 ? 0.890 -2.561 9.233 1.00 64.81 97 GLY A N 1
ATOM 793 C CA . GLY A 1 97 ? 0.981 -1.181 8.727 1.00 64.81 97 GLY A CA 1
ATOM 794 C C . GLY A 1 97 ? 0.239 -0.119 9.545 1.00 64.81 97 GLY A C 1
ATOM 795 O O . GLY A 1 97 ? 0.434 1.059 9.266 1.00 64.81 97 GLY A O 1
ATOM 796 N N . TRP A 1 98 ? -0.518 -0.500 10.588 1.00 71.44 98 TRP A N 1
ATOM 797 C CA . TRP A 1 98 ? -1.148 0.366 11.621 1.00 71.44 98 TRP A CA 1
ATOM 798 C C . TRP A 1 98 ? -2.225 1.349 11.150 1.00 71.44 98 TRP A C 1
ATOM 800 O O . TRP A 1 98 ? -3.070 1.766 11.942 1.00 71.44 98 TRP A O 1
ATOM 810 N N . ASP A 1 99 ? -2.193 1.709 9.878 1.00 80.19 99 ASP A N 1
ATOM 811 C CA . ASP A 1 99 ? -3.118 2.620 9.217 1.00 80.19 99 ASP A CA 1
ATOM 812 C C . ASP A 1 99 ? -4.203 1.871 8.434 1.00 80.19 99 ASP A C 1
ATOM 814 O O . ASP A 1 99 ? -5.078 2.488 7.827 1.00 80.19 99 ASP A O 1
ATOM 818 N N . PHE A 1 100 ? -4.168 0.538 8.489 1.00 84.19 100 PHE A N 1
ATOM 819 C CA . PHE A 1 100 ? -5.144 -0.357 7.890 1.00 84.19 100 PHE A CA 1
ATOM 820 C C . PHE A 1 100 ? -5.826 -1.195 8.966 1.00 84.19 100 PHE A C 1
ATOM 822 O O . PHE A 1 100 ? -5.183 -1.745 9.860 1.00 84.19 100 PHE A O 1
ATOM 829 N N . VAL A 1 101 ? -7.144 -1.309 8.865 1.00 88.25 101 VAL A N 1
ATOM 830 C CA . VAL A 1 101 ? -7.965 -2.104 9.782 1.00 88.25 101 VAL A CA 1
ATOM 831 C C . VAL A 1 101 ? -8.976 -2.916 8.995 1.00 88.25 101 VAL A C 1
ATOM 833 O O . VAL A 1 101 ? -9.322 -2.579 7.860 1.00 88.25 101 VAL A O 1
ATOM 836 N N . THR A 1 102 ? -9.478 -3.972 9.616 1.00 91.06 102 THR A N 1
ATOM 837 C CA . THR A 1 102 ? -10.588 -4.761 9.100 1.00 91.06 102 THR A CA 1
ATOM 838 C C . THR A 1 102 ? -11.814 -4.565 9.967 1.00 91.06 102 THR A C 1
ATOM 840 O O . THR A 1 102 ? -11.703 -4.347 11.170 1.00 91.06 102 THR A O 1
ATOM 843 N N . ALA A 1 103 ? -12.988 -4.617 9.351 1.00 91.88 103 ALA A N 1
ATOM 844 C CA . ALA A 1 103 ? -14.260 -4.737 10.050 1.00 91.88 103 ALA A CA 1
ATOM 845 C C . ALA A 1 103 ? -15.285 -5.349 9.103 1.00 91.88 103 ALA A C 1
ATOM 847 O O . ALA A 1 103 ? -15.364 -4.928 7.949 1.00 91.88 103 ALA A O 1
ATOM 848 N N . ASN A 1 104 ? -16.089 -6.303 9.580 1.00 90.62 104 ASN A N 1
ATOM 849 C CA . ASN A 1 104 ? -17.108 -6.982 8.769 1.00 90.62 104 ASN A CA 1
ATOM 850 C C . ASN A 1 104 ? -16.581 -7.459 7.391 1.00 90.62 104 ASN A C 1
ATOM 852 O O . ASN A 1 104 ? -17.207 -7.189 6.365 1.00 90.62 104 ASN A O 1
ATOM 856 N N . HIS A 1 105 ? -15.420 -8.122 7.350 1.00 88.69 105 HIS A N 1
ATOM 857 C CA . HIS A 1 105 ? -14.789 -8.613 6.110 1.00 88.69 105 HIS A CA 1
ATOM 858 C C . HIS A 1 105 ? -14.431 -7.533 5.069 1.00 88.69 105 HIS A C 1
ATOM 860 O O . HIS A 1 105 ? -14.356 -7.810 3.875 1.00 88.69 105 HIS A O 1
ATOM 866 N N . GLN A 1 106 ? -14.202 -6.296 5.504 1.00 91.31 106 GLN A N 1
ATOM 867 C CA . GLN A 1 106 ? -13.774 -5.195 4.644 1.00 91.31 106 GLN A CA 1
ATOM 868 C C . GLN A 1 106 ? -12.481 -4.576 5.160 1.00 91.31 106 GLN A C 1
ATOM 870 O O . GLN A 1 106 ? -12.254 -4.555 6.369 1.00 91.31 106 GLN A O 1
ATOM 875 N N . VAL A 1 107 ? -11.669 -4.035 4.250 1.00 91.31 107 VAL A N 1
ATOM 876 C CA . VAL A 1 107 ? -10.427 -3.323 4.574 1.00 91.31 107 VAL A CA 1
ATOM 877 C C . VAL A 1 107 ? -10.665 -1.815 4.549 1.00 91.31 107 VAL A C 1
ATOM 879 O O . VAL A 1 107 ? -11.205 -1.269 3.585 1.00 91.31 107 VAL A O 1
ATOM 882 N N . TYR A 1 108 ? -10.225 -1.134 5.601 1.00 90.50 108 TYR A N 1
ATOM 883 C CA . TYR A 1 108 ? -10.294 0.315 5.739 1.00 90.50 108 TYR A CA 1
ATOM 884 C C . TYR A 1 108 ? -8.903 0.903 5.929 1.00 90.50 108 TYR A C 1
ATOM 886 O O . TYR A 1 108 ? -8.053 0.289 6.568 1.00 90.50 108 TYR A O 1
ATOM 894 N N . TYR A 1 109 ? -8.701 2.114 5.421 1.00 87.69 109 TYR A N 1
ATOM 895 C CA . TYR A 1 109 ? -7.458 2.869 5.539 1.00 87.69 109 TYR A CA 1
ATOM 896 C C . TYR A 1 109 ? -7.683 4.240 6.180 1.00 87.69 109 TYR A C 1
ATOM 898 O O . TYR A 1 109 ? -8.678 4.907 5.884 1.00 87.69 109 TYR A O 1
ATOM 906 N N . THR A 1 110 ? -6.733 4.696 6.995 1.00 82.44 110 THR A N 1
ATOM 907 C CA . THR A 1 110 ? -6.634 6.084 7.458 1.00 82.44 110 THR A CA 1
ATOM 908 C C . THR A 1 110 ? -5.296 6.688 7.056 1.00 82.44 110 THR A C 1
ATOM 910 O O . THR A 1 110 ? -4.267 6.031 7.064 1.00 82.44 110 THR A O 1
ATOM 913 N N . ASN A 1 111 ? -5.285 7.972 6.722 1.00 72.81 111 ASN A N 1
ATOM 914 C CA . ASN A 1 111 ? -4.076 8.668 6.292 1.00 72.81 111 ASN A CA 1
ATOM 915 C C . ASN A 1 111 ? -3.287 9.307 7.454 1.00 72.81 111 ASN A C 1
ATOM 917 O O . ASN A 1 111 ? -2.457 10.184 7.214 1.00 72.81 111 ASN A O 1
ATOM 921 N N . GLY A 1 112 ? -3.570 8.892 8.693 1.00 68.81 112 GLY A N 1
ATOM 922 C CA . GLY A 1 112 ? -3.062 9.500 9.927 1.00 68.81 112 GLY A CA 1
ATOM 923 C C . GLY A 1 112 ? -4.002 10.556 10.521 1.00 68.81 112 GLY A C 1
ATOM 924 O O . GLY A 1 112 ? -3.851 10.939 11.681 1.00 68.81 112 GLY A O 1
ATOM 925 N N . ASP A 1 113 ? -5.029 10.992 9.785 1.00 66.19 113 ASP A N 1
ATOM 926 C CA . ASP A 1 113 ? -6.128 11.754 10.369 1.00 66.19 113 ASP A CA 1
ATOM 927 C C . ASP A 1 113 ? -7.092 10.788 11.072 1.00 66.19 113 ASP A C 1
ATOM 929 O O . ASP A 1 113 ? -8.008 10.255 10.446 1.00 66.19 113 ASP A O 1
ATOM 933 N N . HIS A 1 114 ? -6.883 10.568 12.381 1.00 64.94 114 HIS A N 1
ATOM 934 C CA . HIS A 1 114 ? -7.595 9.623 13.273 1.00 64.94 114 HIS A CA 1
ATOM 935 C C . HIS A 1 114 ? -9.148 9.695 13.275 1.00 64.94 114 HIS A C 1
ATOM 937 O O . HIS A 1 114 ? -9.803 9.086 14.118 1.00 64.94 114 HIS A O 1
ATOM 943 N N . GLY A 1 115 ? -9.773 10.497 12.410 1.00 63.62 115 GLY A N 1
ATOM 944 C CA . GLY A 1 115 ? -11.221 10.556 12.198 1.00 63.62 115 GLY A CA 1
ATOM 945 C C . GLY A 1 115 ? -11.693 10.181 10.788 1.00 63.62 115 GLY A C 1
ATOM 946 O O . GLY A 1 115 ? -12.881 9.898 10.630 1.00 63.62 115 GLY A O 1
ATOM 947 N N . LYS A 1 116 ? -10.815 10.152 9.773 1.00 80.06 116 LYS A N 1
ATOM 948 C CA . LYS A 1 116 ? -11.182 9.798 8.393 1.00 80.06 116 LYS A CA 1
ATOM 949 C C . LYS A 1 116 ? -10.705 8.384 8.074 1.00 80.06 116 LYS A C 1
ATOM 951 O O . LYS A 1 116 ? -9.507 8.111 8.040 1.00 80.06 116 LYS A O 1
ATOM 956 N N . TRP A 1 117 ? -11.673 7.519 7.792 1.00 87.31 117 TRP A N 1
ATOM 957 C CA . TRP A 1 117 ? -11.458 6.140 7.377 1.00 87.31 117 TRP A CA 1
ATOM 958 C C . TRP A 1 117 ? -12.099 5.899 6.019 1.00 87.31 117 TRP A C 1
ATOM 960 O O . TRP A 1 117 ? -13.231 6.315 5.771 1.00 87.31 117 TRP A O 1
ATOM 970 N N . ILE A 1 118 ? -11.354 5.253 5.132 1.00 88.00 118 ILE A N 1
ATOM 971 C CA . ILE A 1 118 ? -11.708 5.052 3.731 1.00 88.00 118 ILE A CA 1
ATOM 972 C C . ILE A 1 118 ? -11.842 3.559 3.494 1.00 88.00 118 ILE A C 1
ATOM 974 O O . ILE A 1 118 ? -10.902 2.811 3.743 1.00 88.00 118 ILE A O 1
ATOM 978 N N . LEU A 1 119 ? -13.004 3.135 3.004 1.00 90.75 119 LEU A N 1
ATOM 979 C CA . LEU A 1 119 ? -13.222 1.764 2.560 1.00 90.75 119 LEU A CA 1
ATOM 980 C C . LEU A 1 119 ? -12.416 1.507 1.281 1.00 90.75 119 LEU A C 1
ATOM 982 O O . LEU A 1 119 ? -12.635 2.169 0.265 1.00 90.75 119 LEU A O 1
ATOM 986 N N . LEU A 1 120 ? -11.527 0.519 1.321 1.00 89.50 120 LEU A N 1
ATOM 987 C CA . LEU A 1 120 ? -10.822 0.019 0.147 1.00 89.50 120 LEU A CA 1
ATOM 988 C C . LEU A 1 120 ? -11.652 -1.100 -0.478 1.00 89.50 120 LEU A C 1
ATOM 990 O O . LEU A 1 120 ? -11.557 -2.270 -0.112 1.00 89.50 120 LEU A O 1
ATOM 994 N N . THR A 1 121 ? -12.540 -0.715 -1.391 1.00 87.75 121 THR A N 1
ATOM 995 C CA . THR A 1 121 ? -13.471 -1.645 -2.034 1.00 87.75 121 THR A CA 1
ATOM 996 C C . THR A 1 121 ? -12.729 -2.702 -2.843 1.00 87.75 121 THR A C 1
ATOM 998 O O . THR A 1 121 ? -11.849 -2.362 -3.632 1.00 87.75 121 THR A O 1
ATOM 1001 N N . GLY A 1 122 ? -13.152 -3.958 -2.706 1.00 82.44 122 GLY A N 1
ATOM 1002 C CA . GLY A 1 122 ? -12.643 -5.074 -3.502 1.00 82.44 122 GLY A CA 1
ATOM 1003 C C . GLY A 1 122 ? -11.520 -5.874 -2.846 1.00 82.44 122 GLY A C 1
ATOM 1004 O O . GLY A 1 122 ? -11.242 -6.961 -3.329 1.00 82.44 122 GLY A O 1
ATOM 1005 N N . LEU A 1 123 ? -10.929 -5.393 -1.744 1.00 88.38 123 LEU A N 1
ATOM 1006 C CA . LEU A 1 123 ? -9.952 -6.177 -0.988 1.00 88.38 123 LEU A CA 1
ATOM 1007 C C . LEU A 1 123 ? -10.625 -7.247 -0.122 1.00 88.38 123 LEU A C 1
ATOM 1009 O O . LEU A 1 123 ? -11.551 -6.948 0.635 1.00 88.38 123 LEU A O 1
ATOM 1013 N N . SER A 1 124 ? -10.097 -8.466 -0.192 1.00 89.31 124 SER A N 1
ATOM 1014 C CA . SER A 1 124 ? -10.354 -9.563 0.745 1.00 89.31 124 SER A CA 1
ATOM 1015 C C . SER A 1 124 ? -9.344 -9.506 1.905 1.00 89.31 124 SER A C 1
ATOM 1017 O O . SER A 1 124 ? -8.144 -9.712 1.678 1.00 89.31 124 SER A O 1
ATOM 1019 N N . PRO A 1 125 ? -9.775 -9.225 3.154 1.00 86.12 125 PRO A N 1
ATOM 1020 C CA . PRO A 1 125 ? -8.868 -9.136 4.299 1.00 86.12 125 PRO A CA 1
ATOM 1021 C C . PRO A 1 125 ? -8.022 -10.392 4.518 1.00 86.12 125 PRO A C 1
ATOM 1023 O O . PRO A 1 125 ? -6.826 -10.297 4.772 1.00 86.12 125 PRO A O 1
ATOM 1026 N N . GLU A 1 126 ? -8.622 -11.571 4.365 1.00 87.25 126 GLU A N 1
ATOM 1027 C CA . GLU A 1 126 ? -7.969 -12.870 4.554 1.00 87.25 126 GLU A CA 1
ATOM 1028 C C . GLU A 1 126 ? -6.888 -13.194 3.509 1.00 87.25 126 GLU A C 1
ATOM 1030 O O . GLU A 1 126 ? -6.087 -14.104 3.712 1.00 87.25 126 GLU A O 1
ATOM 1035 N N . GLN A 1 127 ? -6.849 -12.455 2.400 1.00 86.06 127 GLN A N 1
ATOM 1036 C CA . GLN A 1 127 ? -5.853 -12.598 1.333 1.00 86.06 127 GLN A CA 1
ATOM 1037 C C . GLN A 1 127 ? -4.959 -11.366 1.194 1.00 86.06 127 GLN A C 1
ATOM 1039 O O . GLN A 1 127 ? -4.115 -11.312 0.297 1.00 86.06 127 GLN A O 1
ATOM 1044 N N . THR A 1 128 ? -5.150 -10.371 2.059 1.00 87.31 128 THR A N 1
ATOM 1045 C CA . THR A 1 128 ? -4.410 -9.120 2.008 1.00 87.31 128 THR A CA 1
ATOM 1046 C C . THR A 1 128 ? -2.984 -9.330 2.513 1.00 87.31 128 THR A C 1
ATOM 1048 O O . THR A 1 128 ? -2.751 -9.861 3.595 1.00 87.31 128 THR A O 1
ATOM 1051 N N . THR A 1 129 ? -2.023 -8.871 1.722 1.00 85.12 129 THR A N 1
ATOM 1052 C CA . THR A 1 129 ? -0.590 -8.887 2.017 1.00 85.12 129 THR A CA 1
ATOM 1053 C C . THR A 1 129 ? -0.038 -7.471 1.953 1.00 85.12 129 THR A C 1
ATOM 1055 O O . THR A 1 129 ? -0.510 -6.651 1.158 1.00 85.12 129 THR A O 1
ATOM 1058 N N . PHE A 1 130 ? 0.957 -7.195 2.794 1.00 77.88 130 PHE A N 1
ATOM 1059 C CA . PHE A 1 130 ? 1.594 -5.890 2.912 1.00 77.88 130 PHE A CA 1
ATOM 1060 C C . PHE A 1 130 ? 3.057 -5.974 2.505 1.00 77.88 130 PHE A C 1
ATOM 1062 O O . PHE A 1 130 ? 3.779 -6.883 2.908 1.00 77.88 130 PHE A O 1
ATOM 1069 N N . GLU A 1 131 ? 3.499 -4.995 1.728 1.00 78.31 131 GLU A N 1
ATOM 1070 C CA . GLU A 1 131 ? 4.892 -4.827 1.347 1.00 78.31 131 GLU A CA 1
ATOM 1071 C C . GLU A 1 131 ? 5.291 -3.368 1.577 1.00 78.31 131 GLU A C 1
ATOM 1073 O O . GLU A 1 131 ? 4.786 -2.444 0.934 1.00 78.31 131 GLU A O 1
ATOM 1078 N N . ALA A 1 132 ? 6.175 -3.144 2.549 1.00 70.62 132 ALA A N 1
ATOM 1079 C CA . ALA A 1 132 ? 6.666 -1.815 2.876 1.00 70.62 132 ALA A CA 1
ATOM 1080 C C . ALA A 1 132 ? 7.904 -1.486 2.039 1.00 70.62 132 ALA A C 1
ATOM 1082 O O . ALA A 1 132 ? 8.895 -2.214 2.050 1.00 70.62 132 ALA A O 1
ATOM 1083 N N . VAL A 1 133 ? 7.871 -0.335 1.372 1.00 69.31 133 VAL A N 1
ATOM 1084 C CA . VAL A 1 133 ? 8.986 0.180 0.582 1.00 69.31 133 VAL A CA 1
ATOM 1085 C C . VAL A 1 133 ? 9.562 1.388 1.309 1.00 69.31 133 VAL A C 1
ATOM 1087 O O . VAL A 1 133 ? 8.937 2.448 1.405 1.00 69.31 133 VAL A O 1
ATOM 1090 N N . VAL A 1 134 ? 10.762 1.222 1.865 1.00 66.50 134 VAL A N 1
ATOM 1091 C CA . VAL A 1 134 ? 11.469 2.316 2.540 1.00 66.50 134 VAL A CA 1
ATOM 1092 C C . VAL A 1 134 ? 11.997 3.274 1.479 1.00 66.50 134 VAL A C 1
ATOM 1094 O O . VAL A 1 134 ? 12.925 2.949 0.741 1.00 66.50 134 VAL A O 1
ATOM 1097 N N . LEU A 1 135 ? 11.402 4.463 1.414 1.00 65.38 135 LEU A N 1
ATOM 1098 C CA . LEU A 1 135 ? 11.863 5.532 0.543 1.00 65.38 135 LEU A CA 1
ATOM 1099 C C . LEU A 1 135 ? 12.951 6.308 1.287 1.00 65.38 135 LEU A C 1
ATOM 1101 O O . LEU A 1 135 ? 12.676 7.035 2.239 1.00 65.38 135 LEU A O 1
ATOM 1105 N N . THR A 1 136 ? 14.211 6.123 0.903 1.00 55.31 136 THR A N 1
ATOM 1106 C CA . THR A 1 136 ? 15.369 6.594 1.686 1.00 55.31 136 THR A CA 1
ATOM 1107 C C . THR A 1 136 ? 15.564 8.113 1.663 1.00 55.31 136 THR A C 1
ATOM 1109 O O . THR A 1 136 ? 16.406 8.625 2.394 1.00 55.31 136 THR A O 1
ATOM 1112 N N . ASN A 1 137 ? 14.807 8.847 0.841 1.00 52.00 137 ASN A N 1
ATOM 1113 C CA . ASN A 1 137 ? 15.053 10.268 0.575 1.00 52.00 137 ASN A CA 1
ATOM 1114 C C . ASN A 1 137 ? 14.147 11.241 1.340 1.00 52.00 137 ASN A C 1
ATOM 1116 O O . ASN A 1 137 ? 14.399 12.445 1.314 1.00 52.00 137 ASN A O 1
ATOM 1120 N N . ALA A 1 138 ? 13.136 10.756 2.057 1.00 49.03 138 ALA A N 1
ATOM 1121 C CA . ALA A 1 138 ? 12.350 11.583 2.961 1.00 49.03 138 ALA A CA 1
ATOM 1122 C C . ALA A 1 138 ? 12.488 11.009 4.364 1.00 49.03 138 ALA A C 1
ATOM 1124 O O . ALA A 1 138 ? 12.143 9.856 4.602 1.00 49.03 138 ALA A O 1
ATOM 1125 N N . ALA A 1 139 ? 12.969 11.823 5.303 1.00 47.06 139 ALA A N 1
ATOM 1126 C CA . ALA A 1 139 ? 13.254 11.426 6.679 1.00 47.06 139 ALA A CA 1
ATOM 1127 C C . ALA A 1 139 ? 12.075 10.763 7.434 1.00 47.06 139 ALA A C 1
ATOM 1129 O O . ALA A 1 139 ? 12.284 10.310 8.552 1.00 47.06 139 ALA A O 1
ATOM 1130 N N . TYR A 1 140 ? 10.861 10.687 6.861 1.00 48.00 140 TYR A N 1
ATOM 1131 C CA . TYR A 1 140 ? 9.646 10.245 7.551 1.00 48.00 140 TYR A CA 1
ATOM 1132 C C . TYR A 1 140 ? 8.549 9.604 6.666 1.00 48.00 140 TYR A C 1
ATOM 1134 O O . TYR A 1 140 ? 7.387 9.628 7.064 1.00 48.00 140 TYR A O 1
ATOM 1142 N N . SER A 1 141 ? 8.835 9.031 5.485 1.00 57.19 141 SER A N 1
ATOM 1143 C CA . SER A 1 141 ? 7.769 8.350 4.716 1.00 57.19 141 SER A CA 1
ATOM 1144 C C . SER A 1 141 ? 8.207 7.046 4.053 1.00 57.19 141 SER A C 1
ATOM 1146 O O . SER A 1 141 ? 8.898 7.065 3.039 1.00 57.19 141 SER A O 1
ATOM 1148 N N . SER A 1 142 ? 7.743 5.912 4.582 1.00 65.12 142 SER A N 1
ATOM 1149 C CA . SER A 1 142 ? 7.653 4.670 3.813 1.00 65.12 142 SER A CA 1
ATOM 1150 C C . SER A 1 142 ? 6.444 4.745 2.880 1.00 65.12 142 SER A C 1
ATOM 1152 O O . SER A 1 142 ? 5.381 5.234 3.268 1.00 65.12 142 SER A O 1
ATOM 1154 N N . ALA A 1 143 ? 6.608 4.289 1.640 1.00 76.00 143 ALA A N 1
ATOM 1155 C CA . ALA A 1 143 ? 5.461 3.890 0.837 1.00 76.00 143 ALA A CA 1
ATOM 1156 C C . ALA A 1 143 ? 5.058 2.476 1.248 1.00 76.00 143 ALA A C 1
ATOM 1158 O O . ALA A 1 143 ? 5.892 1.672 1.669 1.00 76.00 143 ALA A O 1
ATOM 1159 N N . GLN A 1 144 ? 3.776 2.174 1.120 1.00 79.88 144 GLN A N 1
ATOM 1160 C CA . GLN A 1 144 ? 3.243 0.855 1.406 1.00 79.88 144 GLN A CA 1
ATOM 1161 C C . GLN A 1 144 ? 2.470 0.360 0.196 1.00 79.88 144 GLN A C 1
ATOM 1163 O O . GLN A 1 144 ? 1.713 1.102 -0.436 1.00 79.88 144 GLN A O 1
ATOM 1168 N N . ILE A 1 145 ? 2.669 -0.908 -0.124 1.00 85.62 145 ILE A N 1
ATOM 1169 C CA . ILE A 1 145 ? 1.853 -1.636 -1.077 1.00 85.62 145 ILE A CA 1
ATOM 1170 C C . ILE A 1 145 ? 1.002 -2.612 -0.291 1.00 85.62 145 ILE A C 1
ATOM 1172 O O . ILE A 1 145 ? 1.498 -3.354 0.553 1.00 85.62 145 ILE A O 1
ATOM 1176 N N . ILE A 1 146 ? -0.290 -2.589 -0.578 1.00 87.06 146 ILE A N 1
ATOM 1177 C CA . ILE A 1 146 ? -1.263 -3.524 -0.031 1.00 87.06 146 ILE A CA 1
ATOM 1178 C C . ILE A 1 146 ? -1.951 -4.203 -1.203 1.00 87.06 146 ILE A C 1
ATOM 1180 O O . ILE A 1 146 ? -2.406 -3.538 -2.137 1.00 87.06 146 ILE A O 1
ATOM 1184 N N . LYS A 1 147 ? -1.990 -5.532 -1.194 1.00 90.25 147 LYS A N 1
ATOM 1185 C CA . LYS A 1 147 ? -2.583 -6.303 -2.288 1.00 90.25 147 LYS A CA 1
ATOM 1186 C C . LYS A 1 147 ? -3.286 -7.551 -1.799 1.00 90.25 147 LYS A C 1
ATOM 1188 O O . LYS A 1 147 ? -2.852 -8.151 -0.821 1.00 90.25 147 LYS A O 1
ATOM 1193 N N . ASP A 1 148 ? -4.305 -7.971 -2.530 1.00 90.81 148 ASP A N 1
ATOM 1194 C CA . ASP A 1 148 ? -4.907 -9.297 -2.414 1.00 90.81 148 ASP A CA 1
ATOM 1195 C C . ASP A 1 148 ? -4.767 -10.059 -3.745 1.00 90.81 148 ASP A C 1
ATOM 1197 O O . ASP A 1 148 ? -3.820 -9.823 -4.498 1.00 90.81 148 ASP A O 1
ATOM 1201 N N . HIS A 1 149 ? -5.667 -10.998 -4.051 1.00 90.00 149 HIS A N 1
ATOM 1202 C CA . HIS A 1 149 ? -5.642 -11.721 -5.325 1.00 90.00 149 HIS A CA 1
ATOM 1203 C C . HIS A 1 149 ? -6.186 -10.916 -6.522 1.00 90.00 149 HIS A C 1
ATOM 1205 O O . HIS A 1 149 ? -5.968 -11.331 -7.661 1.00 90.00 149 HIS A O 1
ATOM 1211 N N . GLN A 1 150 ? -6.894 -9.802 -6.295 1.00 90.44 150 GLN A N 1
ATOM 1212 C CA . GLN A 1 150 ? -7.570 -9.013 -7.337 1.00 90.44 150 GLN A CA 1
ATOM 1213 C C . GLN A 1 150 ? -6.950 -7.636 -7.542 1.00 90.44 150 GLN A C 1
ATOM 1215 O O . GLN A 1 150 ? -6.836 -7.175 -8.679 1.00 90.44 150 GLN A O 1
ATOM 1220 N N . TYR A 1 151 ? -6.529 -6.984 -6.462 1.00 91.94 151 TYR A N 1
ATOM 1221 C CA . TYR A 1 151 ? -6.106 -5.595 -6.474 1.00 91.94 151 TYR A CA 1
ATOM 1222 C C . TYR A 1 151 ? -4.731 -5.414 -5.852 1.00 91.94 151 TYR A C 1
ATOM 1224 O O . TYR A 1 151 ? -4.356 -6.073 -4.887 1.00 91.94 151 TYR A O 1
ATOM 1232 N N . VAL A 1 152 ? -4.001 -4.446 -6.400 1.00 91.50 152 VAL A N 1
ATOM 1233 C CA . VAL A 1 152 ? -2.796 -3.877 -5.801 1.00 91.50 152 VAL A CA 1
ATOM 1234 C C . VAL A 1 152 ? -3.071 -2.399 -5.577 1.00 91.50 152 VAL A C 1
ATOM 1236 O O . VAL A 1 152 ? -3.456 -1.689 -6.510 1.00 91.50 152 VAL A O 1
ATOM 1239 N N . PHE A 1 153 ? -2.869 -1.934 -4.353 1.00 89.00 153 PHE A N 1
ATOM 1240 C CA . PHE A 1 153 ? -2.947 -0.532 -3.979 1.00 89.00 153 PHE A CA 1
ATOM 1241 C C . PHE A 1 153 ? -1.566 -0.022 -3.586 1.00 89.00 153 PHE A C 1
ATOM 1243 O O . PHE A 1 153 ? -0.806 -0.694 -2.892 1.00 89.00 153 PHE A O 1
ATOM 1250 N N . TYR A 1 154 ? -1.274 1.202 -4.006 1.00 85.50 154 TYR A N 1
ATOM 1251 C CA . TYR A 1 154 ? -0.070 1.938 -3.660 1.00 85.50 154 TYR A CA 1
ATOM 1252 C C . TYR A 1 154 ? -0.430 3.127 -2.768 1.00 85.50 154 TYR A C 1
ATOM 1254 O O . TYR A 1 154 ? -1.231 3.989 -3.147 1.00 85.50 154 TYR A O 1
ATOM 1262 N N . GLN A 1 155 ? 0.179 3.183 -1.590 1.00 79.38 155 GLN A N 1
ATOM 1263 C CA . GLN A 1 155 ? 0.077 4.283 -0.643 1.00 79.38 155 GLN A CA 1
ATOM 1264 C C . GLN A 1 155 ? 1.446 4.964 -0.529 1.00 79.38 155 GLN A C 1
ATOM 1266 O O . GLN A 1 155 ? 2.470 4.316 -0.334 1.00 79.38 155 GLN A O 1
ATOM 1271 N N . HIS A 1 156 ? 1.465 6.289 -0.685 1.00 72.94 156 HIS A N 1
ATOM 1272 C CA . HIS A 1 156 ? 2.678 7.100 -0.613 1.00 72.94 156 HIS A CA 1
ATOM 1273 C C . HIS A 1 156 ? 2.425 8.370 0.191 1.00 72.94 156 HIS A C 1
ATOM 1275 O O . HIS A 1 156 ? 1.537 9.155 -0.160 1.00 72.94 156 HIS A O 1
ATOM 1281 N N . ALA A 1 157 ? 3.300 8.596 1.175 1.00 64.50 157 ALA A N 1
ATOM 1282 C CA . ALA A 1 157 ? 3.313 9.713 2.117 1.00 64.50 157 ALA A CA 1
ATOM 1283 C C . ALA A 1 157 ? 2.125 9.748 3.105 1.00 64.50 157 ALA A C 1
ATOM 1285 O O . ALA A 1 157 ? 1.005 9.358 2.763 1.00 64.50 157 ALA A O 1
ATOM 1286 N N . PRO A 1 158 ? 2.342 10.259 4.334 1.00 58.25 158 PRO A N 1
ATOM 1287 C CA . PRO A 1 158 ? 1.248 10.516 5.264 1.00 58.25 158 PRO A CA 1
ATOM 1288 C C . PRO A 1 158 ? 0.249 11.504 4.643 1.00 58.25 158 PRO A C 1
ATOM 1290 O O . PRO A 1 158 ? 0.626 12.403 3.885 1.00 58.25 158 PRO A O 1
ATOM 1293 N N . ASN A 1 159 ? -1.028 11.364 4.991 1.00 61.53 159 ASN A N 1
ATOM 1294 C CA . ASN A 1 159 ? -2.135 12.229 4.571 1.00 61.53 159 ASN A CA 1
ATOM 1295 C C . ASN A 1 159 ? -2.679 12.046 3.139 1.00 61.53 159 ASN A C 1
ATOM 1297 O O . ASN A 1 159 ? -3.389 12.932 2.654 1.00 61.53 159 ASN A O 1
ATOM 1301 N N . ARG A 1 160 ? -2.429 10.920 2.451 1.00 72.19 160 ARG A N 1
ATOM 1302 C CA . ARG A 1 160 ? -2.998 10.674 1.110 1.00 72.19 160 ARG A CA 1
ATOM 1303 C C . ARG A 1 160 ? -3.697 9.328 0.964 1.00 72.19 160 ARG A C 1
ATOM 1305 O O . ARG A 1 160 ? -3.229 8.321 1.476 1.00 72.19 160 ARG A O 1
ATOM 1312 N N . ASP A 1 161 ? -4.799 9.344 0.218 1.00 77.94 161 ASP A N 1
ATOM 1313 C CA . ASP A 1 161 ? -5.618 8.162 -0.048 1.00 77.94 161 ASP A CA 1
ATOM 1314 C C . ASP A 1 161 ? -4.833 7.155 -0.936 1.00 77.94 161 ASP A C 1
ATOM 1316 O O . ASP A 1 161 ? -4.130 7.591 -1.861 1.00 77.94 161 ASP A O 1
ATOM 1320 N N . PRO A 1 162 ? -4.924 5.831 -0.686 1.00 82.31 162 PRO A N 1
ATOM 1321 C CA . PRO A 1 162 ? -4.267 4.806 -1.492 1.00 82.31 162 PRO A CA 1
ATOM 1322 C C . PRO A 1 162 ? -4.843 4.770 -2.908 1.00 82.31 162 PRO A C 1
ATOM 1324 O O . PRO A 1 162 ? -6.031 5.020 -3.118 1.00 82.31 162 PRO A O 1
ATOM 1327 N N . LEU A 1 163 ? -4.010 4.432 -3.889 1.00 85.38 163 LEU A N 1
ATOM 1328 C CA . LEU A 1 163 ? -4.394 4.385 -5.300 1.00 85.38 163 LEU A CA 1
ATOM 1329 C C . LEU A 1 163 ? -4.337 2.957 -5.831 1.00 85.38 163 LEU A C 1
ATOM 1331 O O . LEU A 1 163 ? -3.354 2.259 -5.600 1.00 85.38 163 LEU A O 1
ATOM 1335 N N . ILE A 1 164 ? -5.352 2.552 -6.597 1.00 88.56 164 ILE A N 1
ATOM 1336 C CA . ILE A 1 164 ? -5.316 1.291 -7.347 1.00 88.56 164 ILE A CA 1
ATOM 1337 C C . ILE A 1 164 ? -4.230 1.382 -8.417 1.00 88.56 164 ILE A C 1
ATOM 1339 O O . ILE A 1 164 ? -4.173 2.345 -9.186 1.00 88.56 164 ILE A O 1
ATOM 1343 N N . VAL A 1 165 ? -3.405 0.345 -8.501 1.00 88.81 165 VAL A N 1
ATOM 1344 C CA . VAL A 1 165 ? -2.436 0.184 -9.575 1.00 88.81 165 VAL A CA 1
ATOM 1345 C C . VAL A 1 165 ? -3.145 -0.269 -10.859 1.00 88.81 165 VAL A C 1
ATOM 1347 O O . VAL A 1 165 ? -3.713 -1.366 -10.901 1.00 88.81 165 VAL A O 1
ATOM 1350 N N . PRO A 1 166 ? -3.090 0.513 -11.950 1.00 85.94 166 PRO A N 1
ATOM 1351 C CA . PRO A 1 166 ? -3.747 0.140 -13.193 1.00 85.94 166 PRO A CA 1
ATOM 1352 C C . PRO A 1 166 ? -3.088 -1.091 -13.831 1.00 85.94 166 PRO A C 1
ATOM 1354 O O . PRO A 1 166 ? -1.867 -1.158 -13.994 1.00 85.94 166 PRO A O 1
ATOM 1357 N N . LYS A 1 167 ? -3.922 -2.050 -14.255 1.00 87.31 167 LYS A N 1
ATOM 1358 C CA . LYS A 1 167 ? -3.505 -3.297 -14.926 1.00 87.31 167 LYS A CA 1
ATOM 1359 C C . LYS A 1 167 ? -2.505 -4.142 -14.120 1.00 87.31 167 LYS A C 1
ATOM 1361 O O . LYS A 1 167 ? -1.761 -4.921 -14.716 1.00 87.31 167 LYS A O 1
ATOM 1366 N N . ALA A 1 168 ? -2.455 -3.975 -12.796 1.00 90.19 168 ALA A N 1
ATOM 1367 C CA . ALA A 1 168 ? -1.678 -4.875 -11.956 1.00 90.19 168 ALA A CA 1
ATOM 1368 C C . ALA A 1 168 ? -2.176 -6.315 -12.124 1.00 90.19 168 ALA A C 1
ATOM 1370 O O . ALA A 1 168 ? -3.378 -6.558 -12.188 1.00 90.19 168 ALA A O 1
ATOM 1371 N N . ASP A 1 169 ? -1.237 -7.256 -12.152 1.00 93.75 169 ASP A N 1
ATOM 1372 C CA . ASP A 1 169 ? -1.490 -8.665 -11.881 1.00 93.75 169 ASP A CA 1
ATOM 1373 C C . ASP A 1 169 ? -0.967 -8.957 -10.465 1.00 93.75 169 ASP A C 1
ATOM 1375 O O . ASP A 1 169 ? 0.245 -9.128 -10.304 1.00 93.75 169 ASP A O 1
ATOM 1379 N N . PRO A 1 170 ? -1.838 -8.977 -9.436 1.00 92.69 170 PRO A N 1
ATOM 1380 C CA . PRO A 1 170 ? -1.419 -9.114 -8.040 1.00 92.69 170 PRO A CA 1
ATOM 1381 C C . PRO A 1 170 ? -0.642 -10.400 -7.738 1.00 92.69 170 PRO A C 1
ATOM 1383 O O . PRO A 1 170 ? 0.173 -10.421 -6.808 1.00 92.69 170 PRO A O 1
ATOM 1386 N N . ALA A 1 171 ? -0.868 -11.460 -8.524 1.00 93.06 171 ALA A N 1
ATOM 1387 C CA . ALA A 1 171 ? -0.214 -12.752 -8.345 1.00 93.06 171 ALA A CA 1
ATOM 1388 C C . ALA A 1 171 ? 1.267 -12.722 -8.747 1.00 93.06 171 ALA A C 1
ATOM 1390 O O . ALA A 1 171 ? 2.055 -13.510 -8.234 1.00 93.06 171 ALA A O 1
ATOM 1391 N N . THR A 1 172 ? 1.649 -11.815 -9.652 1.00 95.25 172 THR A N 1
ATOM 1392 C CA . THR A 1 172 ? 3.035 -11.668 -10.135 1.00 95.25 172 THR A CA 1
ATOM 1393 C C . THR A 1 172 ? 3.634 -10.302 -9.825 1.00 95.25 172 THR A C 1
ATOM 1395 O O . THR A 1 172 ? 4.714 -9.982 -10.315 1.00 95.25 172 THR A O 1
ATOM 1398 N N . PHE A 1 173 ? 2.923 -9.485 -9.047 1.00 94.12 173 PHE A N 1
ATOM 1399 C CA . PHE A 1 173 ? 3.359 -8.149 -8.688 1.00 94.12 173 PHE A CA 1
ATOM 1400 C C . PHE A 1 173 ? 4.526 -8.205 -7.695 1.00 94.12 173 PHE A C 1
ATOM 1402 O O . PHE A 1 173 ? 4.424 -8.860 -6.660 1.00 94.12 173 PHE A O 1
ATOM 1409 N N . GLU A 1 174 ? 5.600 -7.490 -8.015 1.00 92.56 174 GLU A N 1
ATOM 1410 C CA . GLU A 1 174 ? 6.865 -7.465 -7.283 1.00 92.56 174 GLU A CA 1
ATOM 1411 C C . GLU A 1 174 ? 7.398 -6.026 -7.234 1.00 92.56 174 GLU A C 1
ATOM 1413 O O . GLU A 1 174 ? 7.490 -5.357 -8.273 1.00 92.56 174 GLU A O 1
ATOM 1418 N N . VAL A 1 175 ? 7.779 -5.545 -6.049 1.00 90.25 175 VAL A N 1
ATOM 1419 C CA . VAL A 1 175 ? 8.550 -4.303 -5.924 1.00 90.25 175 VAL A CA 1
ATOM 1420 C C . VAL A 1 175 ? 10.016 -4.594 -6.211 1.00 90.25 175 VAL A C 1
ATOM 1422 O O . VAL A 1 175 ? 10.624 -5.454 -5.588 1.00 90.25 175 VAL A O 1
ATOM 1425 N N . LEU A 1 176 ? 10.603 -3.839 -7.139 1.00 90.00 176 LEU A N 1
ATOM 1426 C CA . LEU A 1 176 ? 12.013 -3.980 -7.500 1.00 90.00 176 LEU A CA 1
ATOM 1427 C C . LEU A 1 176 ? 12.897 -3.080 -6.634 1.00 90.00 176 LEU A C 1
ATOM 1429 O O . LEU A 1 176 ? 13.959 -3.493 -6.177 1.00 90.00 176 LEU A O 1
ATOM 1433 N N . ASN A 1 177 ? 12.470 -1.833 -6.424 1.00 87.06 177 ASN A N 1
ATOM 1434 C CA . ASN A 1 177 ? 13.091 -0.887 -5.501 1.00 87.06 177 ASN A CA 1
ATOM 1435 C C . ASN A 1 177 ? 12.115 0.260 -5.163 1.00 87.06 177 ASN A C 1
ATOM 1437 O O . ASN A 1 177 ? 10.947 0.246 -5.541 1.00 87.06 177 ASN A O 1
ATOM 1441 N N . GLN A 1 178 ? 12.612 1.308 -4.504 1.00 82.38 178 GLN A N 1
ATOM 1442 C CA . GLN A 1 178 ? 11.833 2.507 -4.161 1.00 82.38 178 GLN A CA 1
ATOM 1443 C C . GLN A 1 178 ? 11.281 3.327 -5.349 1.00 82.38 178 GLN A C 1
ATOM 1445 O O . GLN A 1 178 ? 10.510 4.257 -5.129 1.00 82.38 178 GLN A O 1
ATOM 1450 N N . TYR A 1 179 ? 11.659 3.009 -6.590 1.00 87.06 179 TYR A N 1
ATOM 1451 C CA . TYR A 1 179 ? 11.236 3.708 -7.810 1.00 87.06 179 TYR A CA 1
ATOM 1452 C C . TYR A 1 179 ? 10.576 2.800 -8.844 1.00 87.06 179 TYR A C 1
ATOM 1454 O O . TYR A 1 179 ? 9.983 3.316 -9.786 1.00 87.06 179 TYR A O 1
ATOM 1462 N N . TYR A 1 180 ? 10.676 1.479 -8.720 1.00 90.62 180 TYR A N 1
ATOM 1463 C CA . TYR A 1 180 ? 10.201 0.553 -9.737 1.00 90.62 180 TYR A CA 1
ATOM 1464 C C . TYR A 1 180 ? 9.508 -0.654 -9.122 1.00 90.62 180 TYR A C 1
ATOM 1466 O O . TYR A 1 180 ? 9.950 -1.220 -8.123 1.00 90.62 180 TYR A O 1
ATOM 1474 N N . ALA A 1 181 ? 8.443 -1.080 -9.786 1.00 92.50 181 ALA A N 1
ATOM 1475 C CA . ALA A 1 181 ? 7.760 -2.340 -9.543 1.00 92.50 181 ALA A CA 1
ATOM 1476 C C . ALA A 1 181 ? 7.431 -2.991 -10.886 1.00 92.50 181 ALA A C 1
ATOM 1478 O O . ALA A 1 181 ? 7.413 -2.327 -11.927 1.00 92.50 181 ALA A O 1
ATOM 1479 N N . LYS A 1 182 ? 7.142 -4.286 -10.880 1.00 94.25 182 LYS A N 1
ATOM 1480 C CA . LYS A 1 182 ? 6.706 -5.003 -12.075 1.00 94.25 182 LYS A CA 1
ATOM 1481 C C . LYS A 1 182 ? 5.603 -5.992 -11.762 1.00 94.25 182 LYS A C 1
ATOM 1483 O O . LYS A 1 182 ? 5.399 -6.387 -10.623 1.00 94.25 182 LYS A O 1
ATOM 1488 N N . ASN A 1 183 ? 4.927 -6.425 -12.810 1.00 95.31 183 ASN A N 1
ATOM 1489 C CA . ASN A 1 183 ? 4.264 -7.718 -12.856 1.00 95.31 183 ASN A CA 1
ATOM 1490 C C . ASN A 1 183 ? 4.742 -8.477 -14.104 1.00 95.31 183 ASN A C 1
ATOM 1492 O O . ASN A 1 183 ? 5.580 -7.966 -14.850 1.00 95.31 183 ASN A O 1
ATOM 1496 N N . LYS A 1 184 ? 4.203 -9.671 -14.374 1.00 95.75 184 LYS A N 1
ATOM 1497 C CA . LYS A 1 184 ? 4.638 -10.507 -15.511 1.00 95.75 184 LYS A CA 1
ATOM 1498 C C . LYS A 1 184 ? 4.594 -9.819 -16.888 1.00 95.75 184 LYS A C 1
ATOM 1500 O O . LYS A 1 184 ? 5.295 -10.257 -17.793 1.00 95.75 184 LYS A O 1
ATOM 1505 N N . ASN A 1 185 ? 3.776 -8.775 -17.052 1.00 94.62 185 ASN A N 1
ATOM 1506 C CA . ASN A 1 185 ? 3.502 -8.121 -18.335 1.00 94.62 185 ASN A CA 1
ATOM 1507 C C . ASN A 1 185 ? 3.852 -6.625 -18.369 1.00 94.62 185 ASN A C 1
ATOM 1509 O O . ASN A 1 185 ? 3.770 -6.020 -19.435 1.00 94.62 185 ASN A O 1
ATOM 1513 N N . GLN A 1 186 ? 4.175 -5.999 -17.235 1.00 95.69 186 GLN A N 1
ATOM 1514 C CA . GLN A 1 186 ? 4.269 -4.544 -17.145 1.00 95.69 186 GLN A CA 1
ATOM 1515 C C . GLN A 1 186 ? 5.307 -4.108 -16.112 1.00 95.69 186 GLN A C 1
ATOM 1517 O O . GLN A 1 186 ? 5.282 -4.562 -14.970 1.00 95.69 186 GLN A O 1
ATOM 1522 N N . ILE A 1 187 ? 6.169 -3.168 -16.504 1.00 95.81 187 ILE A N 1
ATOM 1523 C CA . ILE A 1 187 ? 6.994 -2.385 -15.577 1.00 95.81 187 ILE A CA 1
ATOM 1524 C C . ILE A 1 187 ? 6.263 -1.101 -15.193 1.00 95.81 187 ILE A C 1
ATOM 1526 O O . ILE A 1 187 ? 5.576 -0.495 -16.022 1.00 95.81 187 ILE A O 1
ATOM 1530 N N . TYR A 1 188 ? 6.456 -0.663 -13.958 1.00 92.50 188 TYR A N 1
ATOM 1531 C CA . TYR A 1 188 ? 5.902 0.562 -13.416 1.00 92.50 188 TYR A CA 1
ATOM 1532 C C . TYR A 1 188 ? 6.972 1.397 -12.738 1.00 92.50 188 TYR A C 1
ATOM 1534 O O . TYR A 1 188 ? 7.843 0.866 -12.052 1.00 92.50 188 TYR A O 1
ATOM 1542 N N . TYR A 1 189 ? 6.852 2.711 -12.888 1.00 89.94 189 TYR A N 1
ATOM 1543 C CA . TYR A 1 189 ? 7.608 3.676 -12.108 1.00 89.94 189 TYR A CA 1
ATOM 1544 C C . TYR A 1 189 ? 6.771 4.187 -10.932 1.00 89.94 189 TYR A C 1
ATOM 1546 O O . TYR A 1 189 ? 5.631 4.630 -11.111 1.00 89.94 189 TYR A O 1
ATOM 1554 N N . LEU A 1 190 ? 7.363 4.133 -9.743 1.00 85.94 190 LEU A N 1
ATOM 1555 C CA . LEU A 1 190 ? 6.840 4.616 -8.471 1.00 85.94 190 LEU A CA 1
ATOM 1556 C C . LEU A 1 190 ? 7.334 6.051 -8.275 1.00 85.94 190 LEU A C 1
ATOM 1558 O O . LEU A 1 190 ? 8.445 6.293 -7.802 1.00 85.94 190 LEU A O 1
ATOM 1562 N N . SER A 1 191 ? 6.523 7.018 -8.693 1.00 77.62 191 SER A N 1
ATOM 1563 C CA . SER A 1 191 ? 6.864 8.422 -8.511 1.00 77.62 191 SER A CA 1
ATOM 1564 C C . SER A 1 191 ? 6.762 8.798 -7.041 1.00 77.62 191 SER A C 1
ATOM 1566 O O . SER A 1 191 ? 5.708 8.660 -6.419 1.00 77.62 191 SER A O 1
ATOM 1568 N N . GLN A 1 192 ? 7.860 9.336 -6.518 1.00 71.94 192 GLN A N 1
ATOM 1569 C CA . GLN A 1 192 ? 7.918 9.891 -5.167 1.00 71.94 192 GLN A CA 1
ATOM 1570 C C . GLN A 1 192 ? 7.369 11.324 -5.100 1.00 71.94 192 GLN A C 1
ATOM 1572 O O . GLN A 1 192 ? 7.253 11.918 -4.026 1.00 71.94 192 GLN A O 1
ATOM 1577 N N . GLU A 1 193 ? 7.005 11.903 -6.248 1.00 68.94 193 GLU A N 1
ATOM 1578 C CA . GLU A 1 193 ? 6.441 13.241 -6.279 1.00 68.94 193 GLU A CA 1
ATOM 1579 C C . GLU A 1 193 ? 5.011 13.265 -5.772 1.00 68.94 193 GLU A C 1
ATOM 1581 O O . GLU A 1 193 ? 4.137 12.458 -6.105 1.00 68.94 193 GLU A O 1
ATOM 1586 N N . SER A 1 194 ? 4.738 14.299 -4.994 1.00 60.25 194 SER A N 1
ATOM 1587 C CA . SER A 1 194 ? 3.475 14.386 -4.293 1.00 60.25 194 SER A CA 1
ATOM 1588 C C . SER A 1 194 ? 2.327 14.883 -5.201 1.00 60.25 194 SER A C 1
ATOM 1590 O O . SER A 1 194 ? 1.160 14.642 -4.892 1.00 60.25 194 SER A O 1
ATOM 1592 N N . PHE A 1 195 ? 2.601 15.484 -6.366 1.00 56.47 195 PHE A N 1
ATOM 1593 C CA . PHE A 1 195 ? 1.605 16.244 -7.147 1.00 56.47 195 PHE A CA 1
ATOM 1594 C C . PHE A 1 195 ? 1.095 15.608 -8.462 1.00 56.47 195 PHE A C 1
ATOM 1596 O O . PHE A 1 195 ? 0.254 16.225 -9.115 1.00 56.47 195 PHE A O 1
ATOM 1603 N N . LYS A 1 196 ? 1.536 14.407 -8.874 1.00 60.16 196 LYS A N 1
ATOM 1604 C CA . LYS A 1 196 ? 1.151 13.808 -10.178 1.00 60.16 196 LYS A CA 1
ATOM 1605 C C . LYS A 1 196 ? 0.984 12.280 -10.127 1.00 60.16 196 LYS A C 1
ATOM 1607 O O . LYS A 1 196 ? 1.185 11.693 -9.069 1.00 60.16 196 LYS A O 1
ATOM 1612 N N . GLU A 1 197 ? 0.573 11.665 -11.247 1.00 65.50 197 GLU A N 1
ATOM 1613 C CA . GLU A 1 197 ? 0.484 10.210 -11.477 1.00 65.50 197 GLU A CA 1
ATOM 1614 C C . GLU A 1 197 ? 1.626 9.470 -10.769 1.00 65.50 197 GLU A C 1
ATOM 1616 O O . GLU A 1 197 ? 2.797 9.619 -11.114 1.00 65.50 197 GLU A O 1
ATOM 1621 N N . ARG A 1 198 ? 1.267 8.726 -9.720 1.00 74.88 198 ARG A N 1
ATOM 1622 C CA . ARG A 1 198 ? 2.228 8.125 -8.783 1.00 74.88 198 ARG A CA 1
ATOM 1623 C C . ARG A 1 198 ? 2.751 6.776 -9.220 1.00 74.88 198 ARG A C 1
ATOM 1625 O O . ARG A 1 198 ? 3.787 6.324 -8.755 1.00 74.88 198 ARG A O 1
ATOM 1632 N N . PHE A 1 199 ? 1.984 6.134 -10.079 1.00 82.25 199 PHE A N 1
ATOM 1633 C CA . PHE A 1 199 ? 2.199 4.772 -10.493 1.00 82.25 199 PHE A CA 1
ATOM 1634 C C . PHE A 1 199 ? 2.066 4.745 -12.008 1.00 82.25 199 PHE A C 1
ATOM 1636 O O . PHE A 1 199 ? 0.962 4.705 -12.550 1.00 82.25 199 PHE A O 1
ATOM 1643 N N . ILE A 1 200 ? 3.199 4.902 -12.685 1.00 86.88 200 ILE A N 1
ATOM 1644 C CA . ILE A 1 200 ? 3.240 5.188 -14.117 1.00 86.88 200 ILE A CA 1
ATOM 1645 C C . ILE A 1 200 ? 3.603 3.894 -14.849 1.00 86.88 200 ILE A C 1
ATOM 1647 O O . ILE A 1 200 ? 4.730 3.419 -14.688 1.00 86.88 200 ILE A O 1
ATOM 1651 N N . PRO A 1 201 ? 2.693 3.294 -15.640 1.00 90.38 201 PRO A N 1
ATOM 1652 C CA . PRO A 1 201 ? 3.044 2.148 -16.466 1.00 90.38 201 PRO A CA 1
ATOM 1653 C C . PRO A 1 201 ? 4.045 2.564 -17.547 1.00 90.38 201 PRO A C 1
ATOM 1655 O O . PRO A 1 201 ? 3.899 3.611 -18.178 1.00 90.38 201 PRO A O 1
ATOM 1658 N N . LEU A 1 202 ? 5.039 1.713 -17.785 1.00 92.81 202 LEU A N 1
ATOM 1659 C CA . LEU A 1 202 ? 6.015 1.835 -18.866 1.00 92.81 202 LEU A CA 1
ATOM 1660 C C . LEU A 1 202 ? 5.666 0.830 -19.975 1.00 92.81 202 LEU A C 1
ATOM 1662 O O . LEU A 1 202 ? 6.259 -0.245 -20.032 1.00 92.81 202 LEU A O 1
ATOM 1666 N N . PRO A 1 203 ? 4.662 1.102 -20.831 1.00 92.00 203 PRO A N 1
ATOM 1667 C CA . PRO A 1 203 ? 4.096 0.098 -21.742 1.00 92.00 203 PRO A CA 1
ATOM 1668 C C . PRO A 1 203 ? 5.092 -0.444 -22.775 1.00 92.00 203 PRO A C 1
ATOM 1670 O O . PRO A 1 203 ? 4.897 -1.538 -23.289 1.00 92.00 203 PRO A O 1
ATOM 1673 N N . GLN A 1 204 ? 6.149 0.310 -23.083 1.00 93.12 204 GLN A N 1
ATOM 1674 C CA . GLN A 1 204 ? 7.202 -0.095 -24.021 1.00 93.12 204 GLN A CA 1
ATOM 1675 C C . GLN A 1 204 ? 8.374 -0.841 -23.371 1.00 93.12 204 GLN A C 1
ATOM 1677 O O . GLN A 1 204 ? 9.299 -1.216 -24.086 1.00 93.12 204 GLN A O 1
ATOM 1682 N N . ALA A 1 205 ? 8.369 -0.994 -22.043 1.00 95.50 205 ALA A N 1
ATOM 1683 C CA . ALA A 1 205 ? 9.446 -1.670 -21.337 1.00 95.50 205 ALA A CA 1
ATOM 1684 C C . ALA A 1 205 ? 9.403 -3.178 -21.568 1.00 95.50 205 ALA A C 1
ATOM 1686 O O . ALA A 1 205 ? 8.370 -3.827 -21.390 1.00 95.50 205 ALA A O 1
ATOM 1687 N N . ASP A 1 206 ? 10.548 -3.739 -21.933 1.00 96.62 206 ASP A N 1
ATOM 1688 C CA . ASP A 1 206 ? 10.741 -5.175 -22.026 1.00 96.62 206 ASP A CA 1
ATOM 1689 C C . ASP A 1 206 ? 10.959 -5.747 -20.620 1.00 96.62 206 ASP A C 1
ATOM 1691 O O . ASP A 1 206 ? 12.036 -5.644 -20.039 1.00 96.62 206 ASP A O 1
ATOM 1695 N N . VAL A 1 207 ? 9.908 -6.359 -20.067 1.00 96.56 207 VAL A N 1
ATOM 1696 C CA . VAL A 1 207 ? 9.896 -6.879 -18.688 1.00 96.56 207 VAL A CA 1
ATOM 1697 C C . VAL A 1 207 ? 11.011 -7.898 -18.437 1.00 96.56 207 VAL A C 1
ATOM 1699 O O . VAL A 1 207 ? 11.541 -7.963 -17.332 1.00 96.56 207 VAL A O 1
ATOM 1702 N N . MET A 1 208 ? 11.366 -8.698 -19.448 1.00 96.25 208 MET A N 1
ATOM 1703 C CA . MET A 1 208 ? 12.338 -9.788 -19.309 1.00 96.25 208 MET A CA 1
ATOM 1704 C C . MET A 1 208 ? 13.781 -9.290 -19.220 1.00 96.25 208 MET A C 1
ATOM 1706 O O . MET A 1 208 ? 14.599 -9.917 -18.554 1.00 96.25 208 MET A O 1
ATOM 1710 N N . SER A 1 209 ? 14.100 -8.181 -19.887 1.00 96.38 209 SER A N 1
ATOM 1711 C CA . SER A 1 209 ? 15.439 -7.581 -19.892 1.00 96.38 209 SER A CA 1
ATOM 1712 C C . SER A 1 209 ? 15.560 -6.340 -19.009 1.00 96.38 209 SER A C 1
ATOM 1714 O O . SER A 1 209 ? 16.626 -5.729 -18.986 1.00 96.38 209 SER A O 1
ATOM 1716 N N . PHE A 1 210 ? 14.503 -5.971 -18.279 1.00 96.75 210 PHE A N 1
ATOM 1717 C CA . PHE A 1 210 ? 14.507 -4.802 -17.408 1.00 96.75 210 PHE A CA 1
ATOM 1718 C C . PHE A 1 210 ? 15.495 -4.964 -16.245 1.00 96.75 210 PHE A C 1
ATOM 1720 O O . PHE A 1 210 ? 15.440 -5.934 -15.488 1.00 96.75 210 PHE A O 1
ATOM 1727 N N . GLN A 1 211 ? 16.381 -3.988 -16.090 1.00 94.50 211 GLN A N 1
ATOM 1728 C CA . GLN A 1 211 ? 17.462 -3.962 -15.114 1.00 94.50 211 GLN A CA 1
ATOM 1729 C C . GLN A 1 211 ? 17.525 -2.590 -14.449 1.00 94.50 211 GLN A C 1
ATOM 1731 O O . GLN A 1 211 ? 17.434 -1.551 -15.106 1.00 94.50 211 GLN A O 1
ATOM 1736 N N . LEU A 1 212 ? 17.679 -2.589 -13.128 1.00 92.69 212 LEU A N 1
ATOM 1737 C CA . LEU A 1 212 ? 17.932 -1.374 -12.364 1.00 92.69 212 LEU A CA 1
ATOM 1738 C C . LEU A 1 212 ? 19.397 -0.960 -12.524 1.00 92.69 212 LEU A C 1
ATOM 1740 O O . LEU A 1 212 ? 20.265 -1.810 -12.693 1.00 92.69 212 LEU A O 1
ATOM 1744 N N . SER A 1 213 ? 19.675 0.341 -12.450 1.00 85.69 213 SER A N 1
ATOM 1745 C CA . SER A 1 213 ? 21.055 0.805 -12.307 1.00 85.69 213 SER A CA 1
ATOM 1746 C C . SER A 1 213 ? 21.588 0.441 -10.919 1.00 85.69 213 SER A C 1
ATOM 1748 O O . SER A 1 213 ? 20.956 0.769 -9.912 1.00 85.69 213 SER A O 1
ATOM 1750 N N . ASP A 1 214 ? 22.767 -0.180 -10.866 1.00 74.50 214 ASP A N 1
ATOM 1751 C CA . ASP A 1 214 ? 23.441 -0.556 -9.614 1.00 74.50 214 ASP A CA 1
ATOM 1752 C C . ASP A 1 214 ? 24.055 0.647 -8.875 1.00 74.50 214 ASP A C 1
ATOM 1754 O O . ASP A 1 214 ? 24.466 0.552 -7.716 1.00 74.50 214 ASP A O 1
ATOM 1758 N N . GLU A 1 215 ? 24.130 1.810 -9.524 1.00 73.94 215 GLU A N 1
ATOM 1759 C CA . GLU A 1 215 ? 24.725 2.996 -8.923 1.00 73.94 215 GLU A CA 1
ATOM 1760 C C . GLU A 1 215 ? 23.771 3.615 -7.888 1.00 73.94 215 GLU A C 1
ATOM 1762 O O . GLU A 1 215 ? 22.643 4.013 -8.189 1.00 73.94 215 GLU A O 1
ATOM 1767 N N . SER A 1 216 ? 24.244 3.751 -6.647 1.00 64.81 216 SER A N 1
ATOM 1768 C CA . SER A 1 216 ? 23.446 4.193 -5.492 1.00 64.81 216 SER A CA 1
ATOM 1769 C C . SER A 1 216 ? 22.759 5.554 -5.680 1.00 64.81 216 SER A C 1
ATOM 1771 O O . SER A 1 216 ? 21.649 5.755 -5.189 1.00 64.81 216 SER A O 1
ATOM 1773 N N . HIS A 1 217 ? 23.366 6.476 -6.431 1.00 66.56 217 HIS A N 1
ATOM 1774 C CA . HIS A 1 217 ? 22.786 7.787 -6.760 1.00 66.56 217 HIS A CA 1
ATOM 1775 C C . HIS A 1 217 ? 21.801 7.753 -7.942 1.00 66.56 217 HIS A C 1
ATOM 1777 O O . HIS A 1 217 ? 21.117 8.739 -8.220 1.00 66.56 217 HIS A O 1
ATOM 1783 N N . HIS A 1 218 ? 21.681 6.607 -8.611 1.00 69.94 218 HIS A N 1
ATOM 1784 C CA . HIS A 1 218 ? 20.916 6.411 -9.836 1.00 69.94 218 HIS A CA 1
ATOM 1785 C C . HIS A 1 218 ? 19.852 5.321 -9.700 1.00 69.94 218 HIS A C 1
ATOM 1787 O O . HIS A 1 218 ? 19.393 4.792 -10.702 1.00 69.94 218 HIS A O 1
ATOM 1793 N N . GLN A 1 219 ? 19.375 5.034 -8.486 1.00 74.12 219 GLN A N 1
ATOM 1794 C CA . GLN A 1 219 ? 18.313 4.041 -8.256 1.00 74.12 219 GLN A CA 1
ATOM 1795 C C . GLN A 1 219 ? 16.990 4.355 -8.993 1.00 74.12 219 GLN A C 1
ATOM 1797 O O . GLN A 1 219 ? 16.145 3.477 -9.160 1.00 74.12 219 GLN A O 1
ATOM 1802 N N . HIS A 1 220 ? 16.804 5.599 -9.448 1.00 82.81 220 HIS A N 1
ATOM 1803 C CA . HIS A 1 220 ? 15.688 6.037 -10.296 1.00 82.81 220 HIS A CA 1
ATOM 1804 C C . HIS A 1 220 ? 15.939 5.809 -11.801 1.00 82.81 220 HIS A C 1
ATOM 1806 O O . HIS A 1 220 ? 15.077 6.131 -12.621 1.00 82.81 220 HIS A O 1
ATOM 1812 N N . ILE A 1 221 ? 17.102 5.272 -12.179 1.00 89.19 221 ILE A N 1
ATOM 1813 C CA . ILE A 1 221 ? 17.484 4.912 -13.545 1.00 89.19 221 ILE A CA 1
ATOM 1814 C C . ILE A 1 221 ? 17.362 3.402 -13.717 1.00 89.19 221 ILE A C 1
ATOM 1816 O O . ILE A 1 221 ? 17.791 2.626 -12.863 1.00 89.19 221 ILE A O 1
ATOM 1820 N N . ALA A 1 222 ? 16.811 3.001 -14.853 1.00 93.94 222 ALA A N 1
ATOM 1821 C CA . ALA A 1 222 ? 16.740 1.612 -15.271 1.00 93.94 222 ALA A CA 1
ATOM 1822 C C . ALA A 1 222 ? 16.960 1.497 -16.782 1.00 93.94 222 ALA A C 1
ATOM 1824 O O . ALA A 1 222 ? 16.887 2.487 -17.515 1.00 93.94 222 ALA A O 1
ATOM 1825 N N . THR A 1 223 ? 17.222 0.290 -17.256 1.00 94.69 223 THR A N 1
ATOM 1826 C CA . THR A 1 223 ? 17.380 -0.029 -18.675 1.00 94.69 223 THR A CA 1
ATOM 1827 C C . THR A 1 223 ? 16.646 -1.313 -19.013 1.00 94.69 223 THR A C 1
ATOM 1829 O O . THR A 1 223 ? 16.440 -2.153 -18.150 1.00 94.69 223 THR A O 1
ATOM 1832 N N . ASP A 1 224 ? 16.293 -1.490 -20.275 1.00 95.75 224 ASP A N 1
ATOM 1833 C CA . ASP A 1 224 ? 16.009 -2.797 -20.859 1.00 9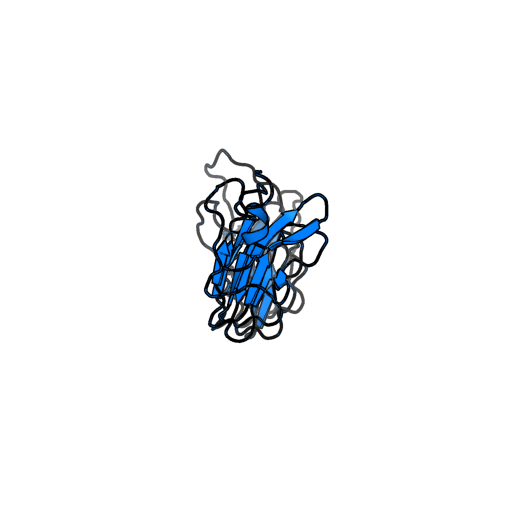5.75 224 ASP A CA 1
ATOM 1834 C C . ASP A 1 224 ? 16.875 -2.988 -22.115 1.00 95.75 224 ASP A C 1
ATOM 1836 O O . ASP A 1 224 ? 17.742 -2.161 -22.402 1.00 95.75 224 ASP A O 1
ATOM 1840 N N . LYS A 1 225 ? 16.663 -4.063 -22.881 1.00 94.06 225 LYS A N 1
ATOM 1841 C CA . LYS A 1 225 ? 17.445 -4.345 -24.100 1.00 94.06 225 LYS A CA 1
ATOM 1842 C C . LYS A 1 225 ? 17.383 -3.254 -25.186 1.00 94.06 225 LYS A C 1
ATOM 1844 O O . LYS A 1 225 ? 18.210 -3.273 -26.088 1.00 94.06 225 LYS A O 1
ATOM 1849 N N . ASN A 1 226 ? 16.403 -2.353 -25.139 1.00 94.62 226 ASN A N 1
ATOM 1850 C CA . ASN A 1 226 ? 16.144 -1.326 -26.148 1.00 94.62 226 ASN A CA 1
ATOM 1851 C C . ASN A 1 226 ? 16.273 0.105 -25.596 1.00 94.62 226 ASN A C 1
ATOM 1853 O O . ASN A 1 226 ? 16.607 1.024 -26.346 1.00 94.62 226 ASN A O 1
ATOM 1857 N N . TRP A 1 227 ? 15.966 0.324 -24.316 1.00 95.38 227 TRP A N 1
ATOM 1858 C CA . TRP A 1 227 ? 15.689 1.643 -23.753 1.00 95.38 227 TRP A CA 1
ATOM 1859 C C . TRP A 1 227 ? 16.402 1.885 -22.426 1.00 95.38 227 TRP A C 1
ATOM 1861 O O . TRP A 1 227 ? 16.621 0.986 -21.621 1.00 95.38 227 TRP A O 1
ATOM 1871 N N . ARG A 1 228 ? 16.690 3.157 -22.160 1.00 93.88 228 ARG A N 1
ATOM 1872 C CA . ARG A 1 228 ? 17.042 3.689 -20.845 1.00 93.88 228 ARG A CA 1
ATOM 1873 C C . ARG A 1 228 ? 15.900 4.554 -20.331 1.00 93.88 228 ARG A C 1
ATOM 1875 O O . ARG A 1 228 ? 15.408 5.410 -21.061 1.00 93.88 228 ARG A O 1
ATOM 1882 N N . TYR A 1 229 ? 15.548 4.360 -19.068 1.00 93.50 229 TYR A N 1
ATOM 1883 C CA . TYR A 1 229 ? 14.501 5.058 -18.334 1.00 93.50 229 TYR A CA 1
ATOM 1884 C C . TYR A 1 229 ? 15.135 5.926 -17.257 1.00 93.50 229 TYR A C 1
ATOM 1886 O O . TYR A 1 229 ? 15.930 5.444 -16.448 1.00 93.50 229 TYR A O 1
ATOM 1894 N N . ARG A 1 230 ? 14.788 7.210 -17.231 1.00 89.50 230 ARG A N 1
ATOM 1895 C CA . ARG A 1 230 ? 15.250 8.142 -16.201 1.00 89.50 230 ARG A CA 1
ATOM 1896 C C . ARG A 1 230 ? 14.132 9.093 -15.833 1.00 89.50 230 ARG A C 1
ATOM 1898 O O . ARG A 1 230 ? 13.595 9.781 -16.690 1.00 89.50 230 ARG A O 1
ATOM 1905 N N . TYR A 1 231 ? 13.815 9.177 -14.550 1.00 85.56 231 TYR A N 1
ATOM 1906 C CA . TYR A 1 231 ? 12.983 10.266 -14.061 1.00 85.56 231 TYR A CA 1
ATOM 1907 C C . TYR A 1 231 ? 13.794 11.555 -13.934 1.00 85.56 231 TYR A C 1
ATOM 1909 O O . TYR A 1 231 ? 14.867 11.552 -13.330 1.00 85.56 231 TYR A O 1
ATOM 1917 N N . THR A 1 232 ? 13.265 12.655 -14.464 1.00 81.50 232 THR A N 1
ATOM 1918 C CA . THR A 1 232 ? 13.922 13.965 -14.413 1.00 81.50 232 THR A CA 1
ATOM 1919 C C . THR A 1 232 ? 13.098 14.942 -13.582 1.00 81.50 232 THR A C 1
ATOM 1921 O O . THR A 1 232 ? 11.958 15.258 -13.926 1.00 81.50 232 THR A O 1
ATOM 1924 N N . MET A 1 233 ? 13.699 15.491 -12.520 1.00 76.88 233 MET A N 1
ATOM 1925 C CA . MET A 1 233 ? 13.054 16.492 -11.654 1.00 76.88 233 MET A CA 1
ATOM 1926 C C . MET A 1 233 ? 12.719 17.793 -12.398 1.00 76.88 233 MET A C 1
ATOM 1928 O O . MET A 1 233 ? 11.750 18.460 -12.070 1.00 76.88 233 MET A O 1
ATOM 1932 N N . THR A 1 234 ? 13.474 18.149 -13.439 1.00 81.31 234 THR A N 1
ATOM 1933 C CA . THR A 1 234 ? 13.207 19.349 -14.248 1.00 81.31 234 THR A CA 1
ATOM 1934 C C . THR A 1 234 ? 11.878 19.253 -15.000 1.00 81.31 234 THR A C 1
ATOM 1936 O O . THR A 1 234 ? 11.116 20.215 -15.053 1.00 81.31 234 THR A O 1
ATOM 1939 N N . THR A 1 235 ? 11.574 18.090 -15.584 1.00 81.75 235 THR A N 1
ATOM 1940 C CA . THR A 1 235 ? 10.387 17.889 -16.433 1.00 81.75 235 THR A CA 1
ATOM 1941 C C . THR A 1 235 ? 9.240 17.190 -15.706 1.00 81.75 235 THR A C 1
ATOM 1943 O O . THR A 1 235 ? 8.112 17.202 -16.205 1.00 81.75 235 THR A O 1
ATOM 1946 N N . HIS A 1 236 ? 9.511 16.603 -14.535 1.00 79.06 236 HIS A N 1
ATOM 1947 C CA . HIS A 1 236 ? 8.591 15.758 -13.772 1.00 79.06 236 HIS A CA 1
ATOM 1948 C C . HIS A 1 236 ? 7.995 14.631 -14.632 1.00 79.06 236 HIS A C 1
ATOM 1950 O O . HIS A 1 236 ? 6.781 14.383 -14.640 1.00 79.06 236 HIS A O 1
ATOM 1956 N N . LYS A 1 237 ? 8.854 14.005 -15.446 1.00 84.75 237 LYS A N 1
ATOM 1957 C CA . LYS A 1 237 ? 8.515 12.939 -16.394 1.00 84.75 237 LYS A CA 1
ATOM 1958 C C . LYS A 1 237 ? 9.624 11.894 -16.442 1.00 84.75 237 LYS A C 1
ATOM 1960 O O . LYS A 1 237 ? 10.767 12.159 -16.075 1.00 84.75 237 LYS A O 1
ATOM 1965 N N . ILE A 1 238 ? 9.254 10.717 -16.935 1.00 89.00 238 ILE A N 1
ATOM 1966 C CA . ILE A 1 238 ? 10.187 9.645 -17.266 1.00 89.00 238 ILE A CA 1
ATOM 1967 C C . ILE A 1 238 ? 10.654 9.883 -18.697 1.00 89.00 238 ILE A C 1
ATOM 1969 O O . ILE A 1 238 ? 9.867 9.819 -19.641 1.00 89.00 238 ILE A O 1
ATOM 1973 N N . GLU A 1 239 ? 11.929 10.201 -18.843 1.00 90.31 239 GLU A N 1
ATOM 1974 C CA . GLU A 1 239 ? 12.622 10.254 -20.119 1.00 90.31 239 GLU A CA 1
ATOM 1975 C C . GLU A 1 239 ? 13.001 8.836 -20.537 1.00 90.31 239 GLU A C 1
ATOM 1977 O O . GLU A 1 239 ? 13.530 8.057 -19.740 1.00 90.31 239 GLU A O 1
ATOM 1982 N N . ILE A 1 240 ? 12.698 8.509 -21.793 1.00 92.56 240 ILE A N 1
ATOM 1983 C CA . ILE A 1 240 ? 12.960 7.201 -22.384 1.00 92.56 240 ILE A CA 1
ATOM 1984 C C . ILE A 1 240 ? 13.824 7.426 -23.617 1.00 92.56 240 ILE A C 1
ATOM 1986 O O . ILE A 1 240 ? 13.379 8.048 -24.581 1.00 92.56 240 ILE A O 1
ATOM 1990 N N . THR A 1 241 ? 15.064 6.949 -23.581 1.00 93.00 241 THR A N 1
ATOM 1991 C CA . THR A 1 241 ? 16.027 7.115 -24.678 1.00 93.00 241 THR A CA 1
ATOM 1992 C C . THR A 1 241 ? 16.488 5.757 -25.190 1.00 93.00 241 THR A C 1
ATOM 1994 O O . THR A 1 241 ? 16.682 4.868 -24.359 1.00 93.00 241 THR A O 1
ATOM 1997 N N . PRO A 1 242 ? 16.714 5.567 -26.502 1.00 93.06 242 PRO A N 1
ATOM 1998 C CA . PRO A 1 242 ? 17.277 4.317 -27.008 1.00 93.06 242 PRO A CA 1
ATOM 1999 C C . PRO A 1 242 ? 18.612 4.004 -26.325 1.00 93.06 242 PRO A C 1
ATOM 2001 O O . PRO A 1 242 ? 19.435 4.905 -26.147 1.00 93.06 242 PRO A O 1
ATOM 2004 N N . LEU A 1 243 ? 18.836 2.744 -25.956 1.00 85.00 243 LEU A N 1
ATOM 2005 C CA . LEU A 1 243 ? 20.074 2.322 -25.301 1.00 85.00 243 LEU A CA 1
ATOM 2006 C C . LEU A 1 243 ? 21.283 2.490 -26.242 1.00 85.00 243 LEU A C 1
ATOM 2008 O O . LEU A 1 243 ? 22.327 2.997 -25.830 1.00 85.00 243 LEU A O 1
ATOM 2012 N N . ASP A 1 244 ? 21.090 2.193 -27.528 1.00 75.69 244 ASP A N 1
ATOM 2013 C CA . ASP A 1 244 ? 22.120 2.271 -28.574 1.00 75.69 244 ASP A CA 1
ATOM 2014 C C . ASP A 1 244 ? 22.467 3.708 -29.003 1.00 75.69 244 ASP A C 1
ATOM 2016 O O . ASP A 1 244 ? 23.481 3.946 -29.665 1.00 75.69 244 ASP A O 1
ATOM 2020 N N . ALA A 1 245 ? 21.669 4.705 -28.604 1.00 58.56 245 ALA A N 1
ATOM 2021 C CA . ALA A 1 245 ? 21.915 6.104 -28.963 1.00 58.56 245 ALA A CA 1
ATOM 2022 C C . ALA A 1 245 ? 23.158 6.704 -28.269 1.00 58.56 245 ALA A C 1
ATOM 2024 O O . ALA A 1 245 ? 23.578 7.808 -28.612 1.00 58.56 245 ALA A O 1
ATOM 2025 N N . ALA A 1 246 ? 23.782 5.981 -27.329 1.00 47.31 246 ALA A N 1
ATOM 2026 C CA . ALA A 1 246 ? 24.977 6.424 -26.610 1.00 47.31 246 ALA A CA 1
ATOM 2027 C C . ALA A 1 246 ? 26.315 6.166 -27.341 1.00 47.31 246 ALA A C 1
ATOM 2029 O O . ALA A 1 246 ? 27.348 6.617 -26.851 1.00 47.31 246 ALA A O 1
ATOM 2030 N N . ILE A 1 247 ? 26.337 5.495 -28.504 1.00 45.44 247 ILE A N 1
ATOM 2031 C CA . ILE A 1 247 ? 27.603 5.151 -29.197 1.00 45.44 247 ILE A CA 1
ATOM 2032 C C . ILE A 1 247 ? 28.048 6.206 -30.238 1.00 45.44 247 ILE A C 1
ATOM 2034 O O . ILE A 1 247 ? 29.210 6.225 -30.633 1.00 45.44 247 ILE A O 1
ATOM 2038 N N . ASN A 1 248 ? 27.203 7.166 -30.631 1.00 35.94 248 ASN A N 1
ATOM 2039 C CA . ASN A 1 248 ? 27.528 8.094 -31.733 1.00 35.94 248 ASN A CA 1
ATOM 2040 C C . ASN A 1 248 ? 28.072 9.483 -31.341 1.00 35.94 248 ASN A C 1
ATOM 2042 O O . ASN A 1 248 ? 28.208 10.331 -32.217 1.00 35.94 248 ASN A O 1
ATOM 2046 N N . TYR A 1 249 ? 28.437 9.731 -30.077 1.00 38.97 249 TYR A N 1
ATOM 2047 C CA . TYR A 1 249 ? 29.071 11.004 -29.668 1.00 38.97 249 TYR A CA 1
ATOM 2048 C C . TYR A 1 249 ? 30.596 10.937 -29.476 1.00 38.97 249 TYR A C 1
ATOM 2050 O O . TYR A 1 249 ? 31.197 11.905 -29.019 1.00 38.97 249 TYR A O 1
ATOM 2058 N N . ALA A 1 250 ? 31.239 9.832 -29.861 1.00 35.09 250 ALA A N 1
ATOM 2059 C CA . ALA A 1 250 ? 32.696 9.706 -29.869 1.00 35.09 250 ALA A CA 1
ATOM 2060 C C . ALA A 1 250 ? 33.215 9.348 -31.273 1.00 35.09 250 ALA A C 1
ATOM 2062 O O . ALA A 1 250 ? 33.642 8.220 -31.519 1.00 35.09 250 ALA A O 1
ATOM 2063 N N . ARG A 1 251 ? 33.163 10.311 -32.198 1.00 34.38 251 ARG A N 1
ATOM 2064 C CA . ARG A 1 251 ? 34.052 10.393 -33.366 1.00 34.38 251 ARG A CA 1
ATOM 2065 C C . ARG A 1 251 ? 34.393 11.844 -33.654 1.00 34.38 251 ARG A C 1
ATOM 2067 O O . ARG A 1 251 ? 33.463 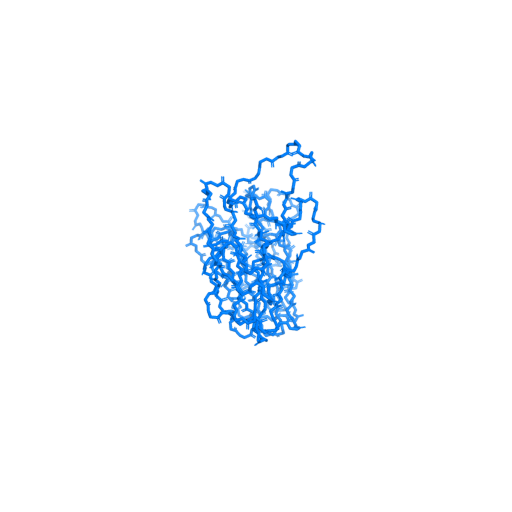12.673 -33.582 1.00 34.38 251 ARG A O 1
#

InterPro domains:
  IPR027375 DKNYY family [PF13644] (28-230)

Organism: NCBI:txid2838621

pLDDT: mean 74.87, std 19.11, range [23.05, 96.75]

Radius of gyration: 23.02 Å; chains: 1; bounding box: 55×32×79 Å

Foldseek 3Di:
DADFPDKDADDPDDDDDDDDDDDFGWIWTAGPAAIFIQGPVDRDGDRQDGRVFKDFAPQDQDPVGTCSQWIDGQAFIFRGSDTAPPAGPAVWHADPPRQWIDGPQWIWGDLSPRHDIDTPPPDGPVFKDKDWADPPPDPDWIWIWIDGQPWIWIGTHRPDDIDTAPPDRRVQWAAPHCFWIDGPQWIWGQDNDPPDDRTHTPNPDDPVQKAADPDPVRRQWIDGPFWIWHQDPVVRDIDIDGPVVVPPPPD

Secondary structure (DSSP, 8-state):
-----EEES--SSS-------SS--EEEEEETTEEEEEETTB------S-TTT-EEES--EETTEE---EEE-SS-EEETTEEPTT--STT-EEPTTSSEEEETTEEEE--S-TT--EEETT--GGG-EEEEEE-TTSTT-EEEEEE-SS-EEEE-STT---EEPTT--TTT-EEEETTEEEETTEEEEE---TTS-SEEEETT--TTT-EE---GGGTTEEE-SSEEEEEETTTTEEEEEEGGGGSTT--

Sequence (251 aa):
MRTIKKMFGISLLSCLFHTSWASGHFQFMIDEDRVYCVLYSQEKHFKIADAKTFTLVGSFDSKYGRTDRFAKDRYHVYDGCRKIAGISPKEFDILEGWDFVTANHQVYYTNGDHGKWILLTGLSPEQTTFEAVVLTNAAYSSAQIIKDHQYVFYQHAPNRDPLIVPKADPATFEVLNQYYAKNKNQIYYLSQESFKERFIPLPQADVMSFQLSDESHHQHIATDKNWRYRYTMTTHKIEITPLDAAINYAR